Protein AF-A0A9W8G9V3-F1 (afdb_monomer)

Sequence (180 aa):
MSDAYSDRQLVPEPTHSSLVLYTALINSPSTDQKTRLASLAKKASTLDALAKARAFDSLFLHRKQVNKATIQRAKAILEPPLLLSLLLDRATTYCALAAMYRRSGSAASSATTYDRAVWLLESLWHATGADGTEAAKSGTASHQHIANVLRQTLDDWADIEQSLNRHIKAERIRDRISKY

Organism: NCBI:txid417178

Solvent-accessible surface area (backbone atoms only — not comparable to full-atom values): 10092 Å² total; per-residue (Å²): 134,86,80,82,88,66,84,74,71,75,69,73,75,76,50,73,65,58,52,52,52,29,50,53,45,53,70,38,88,85,48,52,72,67,60,25,52,52,28,47,52,50,42,44,54,46,52,63,64,35,64,69,55,44,51,55,49,54,70,60,68,73,62,89,72,84,49,72,68,58,54,50,48,61,54,69,75,44,69,62,69,62,54,51,51,53,52,50,52,42,26,51,46,27,44,54,49,14,55,50,28,42,76,71,71,36,54,69,63,13,50,59,29,30,53,54,19,48,56,48,37,54,48,51,38,61,70,52,69,72,63,98,54,91,60,61,72,67,42,44,57,55,33,52,48,42,34,53,54,39,40,53,49,37,52,59,38,20,55,48,34,42,76,68,72,34,52,75,59,16,51,58,38,52,63,53,46,82,77,97

pLDDT: mean 78.15, std 17.93, range [34.91, 96.5]

Foldseek 3Di:
DDDDPDPPPPPPLDDPVLLVVLVCLLPDPPRDLVSNLVSLVVNLVSLVSHPLLVVLLVLLVPDPDDDPVSLVVNPVVDPPPVSLVSLLVNLVSLQVSLVSCVVVVNLVSSLVSLVVSLSSLVSSLVSLVPDPDDVCPVSVVSNVVSLVSNLVSLQVNLVSCVVVVNNVVSVVSNVVNVVD

Secondary structure (DSSP, 8-state):
-----------PPPPHHHHHHHHHHHH-TTS-HHHHHHHHHHHHHHHHH-HHHHHHHHHHHS-S---HHHHHHHHHSS-HHHHHHHHHHHHHHHHHHHHHHHHTT-HHHHHHHHHHHHHHHHHHHHHHS---SS-TTTHHHHHHHHHHHHHHHHHHHHHHHHHTT-HHHHHHHHHHHTT-

Mean predicted aligned error: 9.63 Å

Structure (mmCIF, N/CA/C/O backbone):
data_AF-A0A9W8G9V3-F1
#
_entry.id   AF-A0A9W8G9V3-F1
#
loop_
_atom_site.group_PDB
_atom_site.id
_atom_site.type_symbol
_atom_site.label_atom_id
_atom_site.label_alt_id
_atom_site.label_comp_id
_atom_site.label_asym_id
_atom_site.label_entity_id
_atom_site.label_seq_id
_atom_site.pdbx_PDB_ins_code
_atom_site.Cartn_x
_atom_site.Cartn_y
_atom_site.Cartn_z
_atom_site.occupanc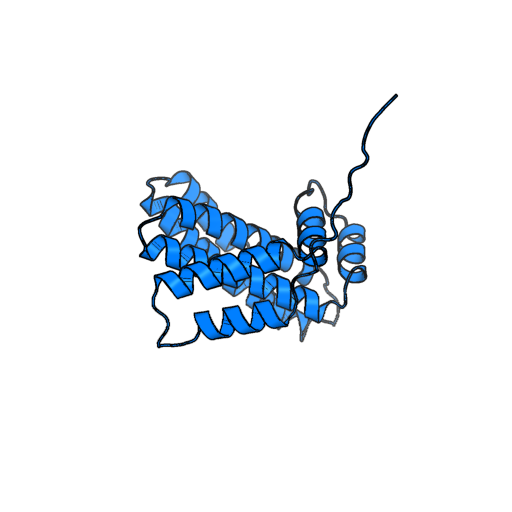y
_atom_site.B_iso_or_equiv
_atom_site.auth_seq_id
_atom_site.auth_comp_id
_atom_site.auth_asym_id
_atom_site.auth_atom_id
_atom_site.pdbx_PDB_model_num
ATOM 1 N N . MET A 1 1 ? 28.945 -36.862 3.652 1.00 39.31 1 MET A N 1
ATOM 2 C CA . MET A 1 1 ? 28.090 -36.034 4.523 1.00 39.31 1 MET A CA 1
ATOM 3 C C . MET A 1 1 ? 27.189 -35.198 3.627 1.00 39.31 1 MET A C 1
ATOM 5 O O . MET A 1 1 ? 27.684 -34.298 2.964 1.00 39.31 1 MET A O 1
ATOM 9 N N . SER A 1 2 ? 25.922 -35.614 3.530 1.00 42.44 2 SER A N 1
ATOM 10 C CA . SER A 1 2 ? 24.698 -34.794 3.429 1.00 42.44 2 SER A CA 1
ATOM 11 C C . SER A 1 2 ? 24.858 -33.337 3.911 1.00 42.44 2 SER A C 1
ATOM 13 O O . SER A 1 2 ? 25.626 -33.112 4.839 1.00 42.44 2 SER A O 1
ATOM 15 N N . ASP A 1 3 ? 24.200 -32.295 3.392 1.00 34.91 3 ASP A N 1
ATOM 16 C CA . ASP A 1 3 ? 22.910 -32.197 2.697 1.00 34.91 3 ASP A CA 1
ATOM 17 C C . ASP A 1 3 ? 22.789 -30.881 1.893 1.00 34.91 3 ASP A C 1
ATOM 19 O O . ASP A 1 3 ? 23.375 -29.857 2.240 1.00 34.91 3 ASP A O 1
ATOM 23 N N . ALA A 1 4 ? 21.946 -30.936 0.858 1.00 37.16 4 ALA A N 1
ATOM 24 C CA . ALA A 1 4 ? 20.963 -29.922 0.466 1.00 37.16 4 ALA A CA 1
ATOM 25 C C . ALA A 1 4 ? 21.378 -28.433 0.428 1.00 37.16 4 ALA A C 1
ATOM 27 O O . ALA A 1 4 ? 21.031 -27.647 1.308 1.00 37.16 4 ALA A O 1
ATOM 28 N N . TYR A 1 5 ? 21.906 -27.986 -0.715 1.00 39.44 5 TYR A N 1
ATOM 29 C CA . TYR A 1 5 ? 21.438 -26.707 -1.262 1.00 39.44 5 TYR A CA 1
ATOM 30 C C . TYR A 1 5 ? 20.235 -27.000 -2.148 1.00 39.44 5 TYR A C 1
ATOM 32 O O . TYR A 1 5 ? 20.348 -27.198 -3.355 1.00 39.44 5 TYR A O 1
ATOM 40 N N . SER A 1 6 ? 19.096 -27.113 -1.466 1.00 38.22 6 SER A N 1
ATOM 41 C CA . SER A 1 6 ? 17.775 -27.314 -2.032 1.00 38.22 6 SER A CA 1
ATOM 42 C C . SER A 1 6 ? 17.554 -26.456 -3.265 1.00 38.22 6 SER A C 1
ATOM 44 O O . SER A 1 6 ? 17.764 -25.239 -3.228 1.00 38.22 6 SER A O 1
ATOM 46 N N . ASP A 1 7 ? 17.044 -27.118 -4.301 1.00 36.34 7 ASP A N 1
ATOM 47 C CA . ASP A 1 7 ? 16.016 -26.622 -5.206 1.00 36.34 7 ASP A CA 1
ATOM 48 C C . ASP A 1 7 ? 15.306 -25.390 -4.633 1.00 36.34 7 ASP A C 1
ATOM 50 O O . ASP A 1 7 ? 14.277 -25.470 -3.956 1.00 36.34 7 ASP A O 1
ATOM 54 N N . ARG A 1 8 ? 15.825 -24.203 -4.950 1.00 40.44 8 ARG A N 1
ATOM 55 C CA . ARG A 1 8 ? 14.946 -23.056 -5.099 1.00 40.44 8 ARG A CA 1
ATOM 56 C C . ARG A 1 8 ? 14.183 -23.355 -6.369 1.00 40.44 8 ARG A C 1
ATOM 58 O O . ARG A 1 8 ? 14.624 -22.972 -7.450 1.00 40.44 8 ARG A O 1
ATOM 65 N N . GLN A 1 9 ? 13.068 -24.071 -6.217 1.00 36.03 9 GLN A N 1
ATOM 66 C CA . GLN A 1 9 ? 11.987 -24.034 -7.184 1.00 36.03 9 GLN A CA 1
ATOM 67 C C . GLN A 1 9 ? 11.871 -22.574 -7.613 1.00 36.03 9 GLN A C 1
ATOM 69 O O . GLN A 1 9 ? 11.558 -21.700 -6.798 1.00 36.03 9 GLN A O 1
ATOM 74 N N . LEU A 1 10 ? 12.251 -22.307 -8.863 1.00 40.91 10 LEU A N 1
ATOM 75 C CA . LEU A 1 10 ? 11.935 -21.075 -9.555 1.00 40.91 10 LEU A CA 1
ATOM 76 C C . LEU A 1 10 ? 10.417 -20.999 -9.497 1.00 40.91 10 LEU A C 1
ATOM 78 O O . LEU A 1 10 ? 9.731 -21.609 -10.312 1.00 40.91 10 LEU A O 1
ATOM 82 N N . VAL A 1 11 ? 9.895 -20.335 -8.464 1.00 43.03 11 VAL A N 1
ATOM 83 C CA . VAL A 1 11 ? 8.496 -19.936 -8.422 1.00 43.03 11 VAL A CA 1
ATOM 84 C C . VAL A 1 11 ? 8.301 -19.221 -9.751 1.00 43.03 11 VAL A C 1
ATOM 86 O O . VAL A 1 11 ? 9.024 -18.245 -9.983 1.00 43.03 11 VAL A O 1
ATOM 89 N N . PRO A 1 12 ? 7.456 -19.748 -10.658 1.00 49.62 12 PRO A N 1
ATOM 90 C CA . PRO A 1 12 ? 7.310 -19.168 -11.979 1.00 49.62 12 PRO A CA 1
ATOM 91 C C . PRO A 1 12 ? 7.030 -17.688 -11.780 1.00 49.62 12 PRO A C 1
ATOM 93 O O . PRO A 1 12 ? 6.151 -17.339 -10.982 1.00 49.62 12 PRO A O 1
ATOM 96 N N . GLU A 1 13 ? 7.845 -16.832 -12.413 1.00 53.50 13 GLU A N 1
ATOM 97 C CA . GLU A 1 13 ? 7.662 -15.394 -12.268 1.00 53.50 13 GLU A CA 1
ATOM 98 C C . GLU A 1 13 ? 6.196 -15.102 -12.578 1.00 53.50 13 GLU A C 1
ATOM 100 O O . GLU A 1 13 ? 5.664 -15.579 -13.590 1.00 53.50 13 GLU A O 1
ATOM 105 N N . PRO A 1 14 ? 5.500 -14.408 -11.671 1.00 56.62 14 PRO A N 1
ATOM 106 C CA . PRO A 1 14 ? 4.094 -14.177 -11.864 1.00 56.62 14 PRO A CA 1
ATOM 107 C C . PRO A 1 14 ? 3.887 -13.442 -13.182 1.00 56.62 14 PRO A C 1
ATOM 109 O O . PRO A 1 14 ? 4.478 -12.395 -13.441 1.00 56.62 14 PRO A O 1
ATOM 112 N N . THR A 1 15 ? 3.052 -14.024 -14.032 1.00 64.50 15 THR A N 1
ATOM 113 C CA . THR A 1 15 ? 2.848 -13.500 -15.374 1.00 64.50 15 THR A CA 1
ATOM 114 C C . THR A 1 15 ? 2.069 -12.189 -15.322 1.00 64.50 15 THR A C 1
ATOM 116 O O . THR A 1 15 ? 1.199 -11.983 -14.468 1.00 64.50 15 THR A O 1
ATOM 119 N N . HIS A 1 16 ? 2.336 -11.318 -16.295 1.00 65.56 16 HIS A N 1
ATOM 120 C CA . HIS A 1 16 ? 1.534 -10.123 -16.564 1.00 65.56 16 HIS A CA 1
ATOM 121 C C . HIS A 1 16 ? 0.023 -10.447 -16.604 1.00 65.56 16 HIS A C 1
ATOM 123 O O . HIS A 1 16 ? -0.799 -9.672 -16.118 1.00 65.56 16 HIS A O 1
ATOM 129 N N . SER A 1 17 ? -0.345 -11.644 -17.076 1.00 73.00 17 SER A N 1
ATOM 130 C CA . SER A 1 17 ? -1.721 -12.149 -17.130 1.00 73.00 17 SER A CA 1
ATOM 131 C C . SER A 1 17 ? -2.414 -12.213 -15.763 1.00 73.00 17 SER A C 1
ATOM 133 O O . SER A 1 17 ? -3.572 -11.815 -15.650 1.00 73.00 17 SER A O 1
ATOM 135 N N . SER A 1 18 ? -1.722 -12.643 -14.703 1.00 80.12 18 SER A N 1
ATOM 136 C CA . SER A 1 18 ? -2.297 -12.691 -13.350 1.00 80.12 18 SER A CA 1
ATOM 137 C C . SER A 1 18 ? -2.606 -11.290 -12.815 1.00 80.12 18 SER A C 1
ATOM 139 O O . SER A 1 18 ? -3.668 -11.062 -12.237 1.00 80.12 18 SER A O 1
ATOM 141 N N . LEU A 1 19 ? -1.710 -10.324 -13.048 1.00 82.62 19 LEU A N 1
ATOM 142 C CA . LEU A 1 19 ? -1.910 -8.929 -12.640 1.00 82.62 19 LEU A CA 1
ATOM 143 C C . LEU A 1 19 ? -3.095 -8.283 -13.370 1.00 82.62 19 LEU A C 1
ATOM 145 O O . LEU A 1 19 ? -3.871 -7.552 -12.746 1.00 82.62 19 LEU A O 1
ATOM 149 N N . VAL A 1 20 ? -3.262 -8.580 -14.662 1.00 86.00 20 VAL A N 1
ATOM 150 C CA . VAL A 1 20 ? -4.401 -8.114 -15.467 1.00 86.00 20 VAL A CA 1
ATOM 151 C C . VAL A 1 20 ? -5.716 -8.680 -14.925 1.00 86.00 20 VAL A C 1
ATOM 153 O O . VAL A 1 20 ? -6.650 -7.915 -14.688 1.00 86.00 20 VAL A O 1
ATOM 156 N N . LEU A 1 21 ? -5.776 -9.986 -14.646 1.00 89.00 21 LEU A N 1
ATOM 157 C CA . LEU A 1 21 ? -6.980 -10.636 -14.112 1.00 89.00 21 LEU A CA 1
ATOM 158 C C . LEU A 1 21 ? -7.389 -10.071 -12.749 1.00 89.00 21 LEU A C 1
ATOM 160 O O . LEU A 1 21 ? -8.551 -9.709 -12.558 1.00 89.00 21 LEU A O 1
ATOM 164 N N . TYR A 1 22 ? -6.447 -9.928 -11.811 1.00 90.81 22 TYR A N 1
ATOM 165 C CA . TYR A 1 22 ? -6.760 -9.323 -10.514 1.00 90.81 22 TYR A CA 1
ATOM 166 C C . TYR A 1 22 ? -7.240 -7.880 -10.667 1.00 90.81 22 TYR A C 1
ATOM 168 O O . TYR A 1 22 ? -8.185 -7.482 -9.993 1.00 90.81 22 TYR A O 1
ATOM 176 N N . THR A 1 23 ? -6.644 -7.107 -11.579 1.00 89.38 23 THR A N 1
ATOM 177 C CA . THR A 1 23 ? -7.064 -5.723 -11.848 1.00 89.38 23 THR A CA 1
ATOM 178 C C . THR A 1 23 ? -8.496 -5.662 -12.382 1.00 89.38 23 THR A C 1
ATOM 180 O O . THR A 1 23 ? -9.283 -4.841 -11.912 1.00 89.38 23 THR A O 1
ATOM 183 N N . ALA A 1 24 ? -8.869 -6.565 -13.292 1.00 91.81 24 ALA A N 1
ATOM 184 C CA . ALA A 1 24 ? -10.237 -6.662 -13.796 1.00 91.81 24 ALA A CA 1
ATOM 185 C C . ALA A 1 24 ? -11.240 -6.984 -12.675 1.00 91.81 24 ALA A C 1
ATOM 187 O O . ALA A 1 24 ? -12.271 -6.324 -12.556 1.00 91.81 24 ALA A O 1
ATOM 188 N N . LEU A 1 25 ? -10.913 -7.944 -11.804 1.00 91.44 25 LEU A N 1
ATOM 189 C CA . LEU A 1 25 ? -11.768 -8.309 -10.671 1.00 91.44 25 LEU A CA 1
ATOM 190 C C . LEU A 1 25 ? -11.918 -7.169 -9.653 1.00 91.44 25 LEU A C 1
ATOM 192 O O . LEU A 1 25 ? -13.015 -6.966 -9.138 1.00 91.44 25 LEU A O 1
ATOM 196 N N . ILE A 1 26 ? -10.848 -6.413 -9.382 1.00 91.69 26 ILE A N 1
ATOM 197 C CA . ILE A 1 26 ? -10.863 -5.263 -8.461 1.00 91.69 26 ILE A CA 1
ATOM 198 C C . ILE A 1 26 ? -11.770 -4.142 -8.984 1.00 91.69 26 ILE A C 1
ATOM 200 O O . ILE A 1 26 ? -12.548 -3.583 -8.211 1.00 91.69 26 ILE A O 1
ATOM 204 N N . ASN A 1 27 ? -11.676 -3.831 -10.279 1.00 91.38 27 ASN A N 1
ATOM 205 C CA . ASN A 1 27 ? -12.377 -2.700 -10.892 1.00 91.38 27 ASN A CA 1
ATOM 206 C C . ASN A 1 27 ? -13.810 -3.028 -11.330 1.00 91.38 27 ASN A C 1
ATOM 208 O O . ASN A 1 27 ? -14.580 -2.118 -11.632 1.00 91.38 27 ASN A O 1
ATOM 212 N N . SER A 1 28 ? -14.182 -4.308 -11.375 1.00 92.81 28 SER A N 1
ATOM 213 C CA . SER A 1 28 ? -15.527 -4.704 -11.774 1.00 92.81 28 SER A CA 1
ATOM 214 C C . SER A 1 28 ? -16.573 -4.292 -10.719 1.00 92.81 28 SER A C 1
ATOM 216 O O . SER A 1 28 ? -16.430 -4.624 -9.533 1.00 92.81 28 SER A O 1
ATOM 218 N N . PRO A 1 29 ? -17.661 -3.607 -11.125 1.00 88.44 29 PRO A N 1
ATOM 219 C CA . PRO A 1 29 ? -18.729 -3.199 -10.216 1.00 88.44 29 PRO A CA 1
ATOM 220 C C . PRO A 1 29 ? -19.554 -4.387 -9.702 1.00 88.44 29 PRO A C 1
ATOM 222 O O . PRO A 1 29 ? -20.163 -4.278 -8.640 1.00 88.44 29 PRO A O 1
ATOM 225 N N . SER A 1 30 ? -19.550 -5.521 -10.415 1.00 91.75 30 SER A N 1
ATOM 226 C CA . SER A 1 30 ? -20.262 -6.744 -10.021 1.00 91.75 30 SER A CA 1
ATOM 227 C C . SER A 1 30 ? -19.503 -7.599 -9.004 1.00 91.75 30 SER A C 1
ATOM 229 O O . SER A 1 30 ? -20.078 -8.526 -8.437 1.00 91.75 30 SER A O 1
ATOM 231 N N . THR A 1 31 ? -18.226 -7.301 -8.748 1.00 92.69 31 THR A N 1
ATOM 232 C CA . THR A 1 31 ? -17.424 -8.046 -7.776 1.00 92.69 31 THR A CA 1
ATOM 233 C C . THR A 1 31 ? -17.772 -7.611 -6.355 1.00 92.69 31 THR A C 1
ATOM 235 O O . THR A 1 31 ? -17.670 -6.431 -6.002 1.00 92.69 31 THR A O 1
ATOM 238 N N . ASP A 1 32 ? -18.123 -8.571 -5.501 1.00 93.25 32 ASP A N 1
ATOM 239 C CA . ASP A 1 32 ? -18.379 -8.312 -4.088 1.00 93.25 32 ASP A CA 1
ATOM 240 C C . ASP A 1 32 ? -17.107 -7.852 -3.344 1.00 93.25 32 ASP A C 1
ATOM 242 O O . ASP A 1 32 ? -15.966 -8.054 -3.775 1.00 93.25 32 ASP A O 1
ATOM 246 N N . GLN A 1 33 ? -17.286 -7.214 -2.185 1.00 88.94 33 GLN A N 1
ATOM 247 C CA . GLN A 1 33 ? -16.174 -6.645 -1.421 1.00 88.94 33 GLN A CA 1
ATOM 248 C C . GLN A 1 33 ? -15.131 -7.688 -0.989 1.00 88.94 33 GLN A C 1
ATOM 250 O O . GLN A 1 33 ? -13.939 -7.371 -0.984 1.00 88.94 33 GLN A O 1
ATOM 255 N N . LYS A 1 34 ? -15.547 -8.911 -0.640 1.00 90.75 34 LYS A N 1
ATOM 256 C CA . LYS A 1 34 ? -14.639 -9.972 -0.187 1.00 90.75 34 LYS A CA 1
ATOM 257 C C . LYS A 1 34 ? -13.773 -10.450 -1.347 1.00 90.75 34 LYS A C 1
ATOM 259 O O . LYS A 1 34 ? -12.558 -10.566 -1.185 1.00 90.75 34 LYS A O 1
ATOM 264 N N . THR A 1 35 ? -14.364 -10.648 -2.522 1.00 93.06 35 THR A N 1
ATOM 265 C CA . THR A 1 35 ? -13.628 -11.034 -3.733 1.00 93.06 35 THR A CA 1
ATOM 266 C C . THR A 1 35 ? -12.687 -9.926 -4.206 1.00 93.06 35 THR A C 1
ATOM 268 O O . THR A 1 35 ? -11.543 -10.214 -4.573 1.00 93.06 35 THR A O 1
ATOM 271 N N . ARG A 1 36 ? -13.093 -8.649 -4.110 1.00 91.56 36 ARG A N 1
ATOM 272 C CA . ARG A 1 36 ? -12.190 -7.511 -4.366 1.00 91.56 36 ARG A CA 1
ATOM 273 C C . ARG A 1 36 ? -11.003 -7.506 -3.409 1.00 91.56 36 ARG A C 1
ATOM 275 O O . ARG A 1 36 ? -9.872 -7.407 -3.872 1.00 91.56 36 ARG A O 1
ATOM 282 N N . LEU A 1 37 ? -11.239 -7.682 -2.106 1.00 89.38 37 LEU A N 1
ATOM 283 C CA . LEU A 1 37 ? -10.181 -7.727 -1.090 1.00 89.38 37 LEU A CA 1
ATOM 284 C C . LEU A 1 37 ? -9.207 -8.890 -1.333 1.00 89.38 37 LEU A C 1
ATOM 286 O O . LEU A 1 37 ? -7.993 -8.696 -1.286 1.00 89.38 37 LEU A O 1
ATOM 290 N N . ALA A 1 38 ? -9.726 -10.081 -1.644 1.00 90.69 38 ALA A N 1
ATOM 291 C CA . ALA A 1 38 ? -8.911 -11.250 -1.963 1.00 90.69 38 ALA A CA 1
ATOM 292 C C . ALA A 1 38 ? -8.055 -11.026 -3.222 1.00 90.69 38 ALA A C 1
ATOM 294 O O . ALA A 1 38 ? -6.862 -11.331 -3.220 1.00 90.69 38 ALA A O 1
ATOM 295 N N . SER A 1 39 ? -8.638 -10.436 -4.270 1.00 91.88 39 SER A N 1
ATOM 296 C CA . SER A 1 39 ? -7.933 -10.107 -5.518 1.00 91.88 39 SER A CA 1
ATOM 297 C C . SER A 1 39 ? -6.843 -9.055 -5.296 1.00 91.88 39 SER A C 1
ATOM 299 O O . SER A 1 39 ? -5.734 -9.198 -5.807 1.00 91.88 39 SER A O 1
ATOM 301 N N . LEU A 1 40 ? -7.115 -8.040 -4.469 1.00 91.19 40 LEU A N 1
ATOM 302 C CA . LEU A 1 40 ? -6.142 -7.020 -4.065 1.00 91.19 40 LEU A CA 1
ATOM 303 C C . LEU A 1 40 ? -4.972 -7.624 -3.284 1.00 91.19 40 LEU A C 1
ATOM 305 O O . LEU A 1 40 ? -3.816 -7.364 -3.611 1.00 91.19 40 LEU A O 1
ATOM 309 N N . ALA A 1 41 ? -5.254 -8.487 -2.306 1.00 89.31 41 ALA A N 1
ATOM 310 C CA . ALA A 1 41 ? -4.224 -9.185 -1.542 1.00 89.31 41 ALA A CA 1
ATOM 311 C C . ALA A 1 41 ? -3.359 -10.091 -2.437 1.00 89.31 41 ALA A C 1
ATOM 313 O O . ALA A 1 41 ? -2.137 -10.134 -2.284 1.00 89.31 41 ALA A O 1
ATOM 314 N N . LYS A 1 42 ? -3.964 -10.777 -3.417 1.00 91.06 42 LYS A N 1
ATOM 315 C CA . LYS A 1 42 ? -3.227 -11.583 -4.400 1.00 91.06 42 LYS A CA 1
ATOM 316 C C . LYS A 1 42 ? -2.385 -10.732 -5.346 1.00 91.06 42 LYS A C 1
ATOM 318 O O . LYS A 1 42 ? -1.240 -11.103 -5.604 1.00 91.06 42 LYS A O 1
ATOM 323 N N . LYS A 1 43 ? -2.890 -9.584 -5.809 1.00 91.06 43 LYS A N 1
ATOM 324 C CA . LYS A 1 43 ? -2.111 -8.619 -6.602 1.00 91.06 43 LYS A CA 1
ATOM 325 C C . LYS A 1 43 ? -0.912 -8.095 -5.806 1.00 91.06 43 LYS A C 1
ATOM 327 O O . LYS A 1 43 ? 0.203 -8.143 -6.312 1.00 91.06 43 LYS A O 1
ATOM 332 N N . ALA A 1 44 ? -1.111 -7.700 -4.548 1.00 89.25 44 ALA A N 1
ATOM 333 C CA . ALA A 1 44 ? -0.028 -7.277 -3.658 1.00 89.25 44 ALA A CA 1
ATOM 334 C C . ALA A 1 44 ? 1.025 -8.381 -3.484 1.00 89.25 44 ALA A C 1
ATOM 336 O O . ALA A 1 44 ? 2.198 -8.157 -3.750 1.00 89.25 44 ALA A O 1
ATOM 337 N N . SER A 1 45 ? 0.602 -9.607 -3.158 1.00 88.69 45 SER A N 1
ATOM 338 C CA . SER A 1 45 ? 1.510 -10.755 -3.028 1.00 88.69 45 SER A CA 1
ATOM 339 C C . SER A 1 45 ? 2.259 -11.073 -4.324 1.00 88.69 45 SER A C 1
ATOM 341 O O . SER A 1 45 ? 3.386 -11.558 -4.280 1.00 88.69 45 SER A O 1
ATOM 343 N N . THR A 1 46 ? 1.633 -10.827 -5.473 1.00 88.62 46 THR A N 1
ATOM 344 C CA . THR A 1 46 ? 2.249 -11.013 -6.786 1.00 88.62 46 THR A CA 1
ATOM 345 C C . THR A 1 46 ? 3.368 -9.997 -7.012 1.00 88.62 46 THR A C 1
ATOM 347 O O . THR A 1 46 ? 4.470 -10.361 -7.418 1.00 88.62 46 THR A O 1
ATOM 350 N N . LEU A 1 47 ? 3.105 -8.730 -6.690 1.00 85.50 47 LEU A N 1
ATOM 351 C CA . LEU A 1 47 ? 4.099 -7.660 -6.752 1.00 85.50 47 LEU A CA 1
ATOM 352 C C . LEU A 1 47 ? 5.221 -7.870 -5.717 1.00 85.50 47 LEU A C 1
ATOM 354 O O . LEU A 1 47 ? 6.376 -7.576 -6.012 1.00 85.50 47 LEU A O 1
ATOM 358 N N . ASP A 1 48 ? 4.913 -8.459 -4.558 1.00 85.00 48 ASP A N 1
ATOM 359 C CA . ASP A 1 48 ? 5.897 -8.854 -3.538 1.00 85.00 48 ASP A CA 1
ATOM 360 C C . ASP A 1 48 ? 6.800 -9.992 -4.006 1.00 85.00 48 ASP A C 1
ATOM 362 O O . ASP A 1 48 ? 7.967 -10.052 -3.631 1.00 85.00 48 ASP A O 1
ATOM 366 N N . ALA A 1 49 ? 6.290 -10.907 -4.827 1.00 84.50 49 ALA A N 1
ATOM 367 C CA . ALA A 1 49 ? 7.084 -12.006 -5.361 1.00 84.50 49 ALA A CA 1
ATOM 368 C C . ALA A 1 49 ? 8.055 -11.550 -6.464 1.00 84.50 49 ALA A C 1
ATOM 370 O O . ALA A 1 49 ? 9.081 -12.204 -6.670 1.00 84.50 49 ALA A O 1
ATOM 371 N N . LEU A 1 50 ? 7.790 -10.418 -7.126 1.00 81.88 50 LEU A N 1
ATOM 372 C CA . LEU A 1 50 ? 8.612 -9.911 -8.224 1.00 81.88 50 LEU A CA 1
ATOM 373 C C . LEU A 1 50 ? 10.044 -9.619 -7.746 1.00 81.88 50 LEU A C 1
ATOM 375 O O . LEU A 1 50 ? 10.278 -8.737 -6.914 1.00 81.88 50 LEU A O 1
ATOM 379 N N . ALA A 1 51 ? 11.025 -10.356 -8.277 1.00 81.06 51 ALA A N 1
ATOM 380 C CA . ALA A 1 51 ? 12.410 -10.297 -7.806 1.00 81.06 51 ALA A CA 1
ATOM 381 C C . ALA A 1 51 ? 13.016 -8.893 -7.951 1.00 81.06 51 ALA A C 1
ATOM 383 O O . ALA A 1 51 ? 13.726 -8.424 -7.064 1.00 81.06 51 ALA A O 1
ATOM 384 N N . LYS A 1 52 ? 12.674 -8.195 -9.040 1.00 77.38 52 LYS A N 1
ATOM 385 C CA . LYS A 1 52 ? 13.155 -6.839 -9.330 1.00 77.38 52 LYS A CA 1
ATOM 386 C C . LYS A 1 52 ? 12.637 -5.802 -8.332 1.00 77.38 52 LYS A C 1
ATOM 388 O O . LYS A 1 52 ? 13.408 -4.965 -7.871 1.00 77.38 52 LYS A O 1
ATOM 393 N N . ALA A 1 53 ? 11.359 -5.895 -7.958 1.00 76.94 53 ALA A N 1
ATOM 394 C CA . ALA A 1 53 ? 10.774 -5.022 -6.947 1.00 76.94 53 ALA A CA 1
ATOM 395 C C . ALA A 1 53 ? 11.403 -5.275 -5.569 1.00 76.94 53 ALA A C 1
ATOM 397 O O . ALA A 1 53 ? 11.855 -4.341 -4.918 1.00 76.94 53 ALA A O 1
ATOM 398 N N . ARG A 1 54 ? 11.547 -6.545 -5.170 1.00 78.69 54 ARG A N 1
ATOM 399 C CA . ARG A 1 54 ? 12.221 -6.908 -3.912 1.00 78.69 54 ARG A CA 1
ATOM 400 C C . ARG A 1 54 ? 13.678 -6.461 -3.855 1.00 78.69 54 ARG A C 1
ATOM 402 O O . ARG A 1 54 ? 14.132 -6.012 -2.809 1.00 78.69 54 ARG A O 1
ATOM 409 N N . ALA A 1 55 ? 14.415 -6.587 -4.956 1.00 77.25 55 ALA A N 1
ATOM 410 C CA . ALA A 1 55 ? 15.801 -6.138 -5.018 1.00 77.25 55 ALA A CA 1
ATOM 411 C C . ALA A 1 55 ? 15.901 -4.621 -4.809 1.00 77.25 55 ALA A C 1
ATOM 413 O O . ALA A 1 55 ? 16.759 -4.168 -4.052 1.00 77.25 55 ALA A O 1
ATOM 414 N N . PHE A 1 56 ? 14.995 -3.847 -5.418 1.00 75.06 56 PHE A N 1
ATOM 415 C CA . PHE A 1 56 ? 14.886 -2.415 -5.153 1.00 75.06 56 PHE A CA 1
ATOM 416 C C . PHE A 1 56 ? 14.592 -2.154 -3.672 1.00 75.06 56 PHE A C 1
ATOM 418 O O . PHE A 1 56 ? 15.300 -1.373 -3.041 1.00 75.06 56 PHE A O 1
ATOM 425 N N . ASP A 1 57 ? 13.636 -2.873 -3.085 1.00 72.38 57 ASP A N 1
ATOM 426 C CA . ASP A 1 57 ? 13.295 -2.715 -1.676 1.00 72.38 57 ASP A CA 1
ATOM 427 C C . ASP A 1 57 ? 14.491 -2.949 -0.748 1.00 72.38 57 ASP A C 1
ATOM 429 O O . ASP A 1 57 ? 14.802 -2.125 0.114 1.00 72.38 57 ASP A O 1
ATOM 433 N N . SER A 1 58 ? 15.219 -4.049 -0.953 1.00 72.19 58 SER A N 1
ATOM 434 C CA . SER A 1 58 ? 16.400 -4.393 -0.156 1.00 72.19 58 SER A CA 1
ATOM 435 C C . SER A 1 58 ? 17.505 -3.335 -0.253 1.00 72.19 58 SER A C 1
ATOM 437 O O . SER A 1 58 ? 18.158 -3.040 0.748 1.00 72.19 58 SER A O 1
ATOM 439 N N . LEU A 1 59 ? 17.688 -2.700 -1.417 1.00 70.94 59 LEU A N 1
ATOM 440 C CA . LEU A 1 59 ? 18.669 -1.620 -1.594 1.00 70.94 59 LEU A CA 1
ATOM 441 C C . LEU A 1 59 ? 18.342 -0.373 -0.754 1.00 70.94 59 LEU A C 1
ATOM 443 O O . LEU A 1 59 ? 19.253 0.364 -0.370 1.00 70.94 59 LEU A O 1
ATOM 447 N N . PHE A 1 60 ? 17.063 -0.140 -0.450 1.00 68.00 60 PHE A N 1
ATOM 448 C CA . PHE A 1 60 ? 16.589 1.005 0.332 1.00 68.00 60 PHE A CA 1
ATOM 449 C C . PHE A 1 60 ? 16.236 0.653 1.792 1.00 68.00 60 PHE A C 1
ATOM 451 O O . PHE A 1 60 ? 16.145 1.556 2.620 1.00 68.00 60 PHE A O 1
ATOM 458 N N . LEU A 1 61 ? 16.119 -0.631 2.150 1.00 61.62 61 LEU A N 1
ATOM 459 C CA . LEU A 1 61 ? 15.963 -1.106 3.536 1.00 61.62 61 LEU A CA 1
ATOM 460 C C . LEU A 1 61 ? 17.272 -1.071 4.336 1.00 61.62 61 LEU A C 1
ATOM 462 O O . LEU A 1 61 ? 17.259 -0.771 5.527 1.00 61.62 61 LEU A O 1
ATOM 466 N N . HIS A 1 62 ? 18.422 -1.321 3.707 1.00 59.94 62 HIS A N 1
ATOM 467 C CA . HIS A 1 62 ? 19.718 -1.393 4.402 1.00 59.94 62 HIS A CA 1
ATOM 468 C C . HIS A 1 62 ? 20.391 -0.021 4.650 1.00 59.94 62 HIS A C 1
ATOM 470 O O . HIS A 1 62 ? 21.615 0.090 4.741 1.00 59.94 62 HIS A O 1
ATOM 476 N N . ARG A 1 63 ? 19.610 1.059 4.778 1.00 54.31 63 ARG A N 1
ATOM 477 C CA . ARG A 1 63 ? 20.126 2.434 4.870 1.00 54.31 63 ARG A CA 1
ATOM 478 C C . ARG A 1 63 ? 20.631 2.807 6.266 1.00 54.31 63 ARG A C 1
ATOM 480 O O . ARG A 1 63 ? 19.861 3.258 7.107 1.00 54.31 63 ARG A O 1
ATOM 487 N N . LYS A 1 64 ? 21.957 2.803 6.445 1.00 47.88 64 LYS A N 1
ATOM 488 C CA . LYS A 1 64 ? 22.622 3.852 7.247 1.00 47.88 64 LYS A CA 1
ATOM 489 C C . LYS A 1 64 ? 23.267 4.952 6.401 1.00 47.88 64 LYS A C 1
ATOM 491 O O . LYS A 1 64 ? 23.375 6.065 6.890 1.00 47.88 64 LYS A O 1
ATOM 496 N N . GLN A 1 65 ? 23.592 4.711 5.129 1.00 50.22 65 GLN A N 1
ATOM 497 C CA . GLN A 1 65 ? 24.003 5.750 4.177 1.00 50.22 65 GLN A CA 1
ATOM 498 C C . GLN A 1 65 ? 23.724 5.267 2.753 1.00 50.22 65 GLN A C 1
ATOM 500 O O . GLN A 1 65 ? 24.341 4.307 2.297 1.00 50.22 65 GLN A O 1
ATOM 505 N N . VAL A 1 66 ? 22.819 5.921 2.023 1.00 55.62 66 VAL A N 1
ATOM 506 C CA . VAL A 1 66 ? 22.761 5.705 0.570 1.00 55.62 66 VAL A CA 1
ATOM 507 C C . VAL A 1 66 ? 23.690 6.673 -0.091 1.00 55.62 66 VAL A C 1
ATOM 509 O O . VAL A 1 66 ? 23.394 7.854 -0.227 1.00 55.62 66 VAL A O 1
ATOM 512 N N . ASN A 1 67 ? 24.825 6.137 -0.509 1.00 59.69 67 ASN A N 1
ATOM 513 C CA . ASN A 1 67 ? 25.718 6.838 -1.398 1.00 59.69 67 ASN A CA 1
ATOM 514 C C . ASN A 1 67 ? 25.105 6.879 -2.813 1.00 59.69 67 ASN A C 1
ATOM 516 O O . ASN A 1 67 ? 24.411 5.953 -3.244 1.00 59.69 67 ASN A O 1
ATOM 520 N N . LYS A 1 68 ? 25.421 7.938 -3.559 1.00 57.69 68 LYS A N 1
ATOM 521 C CA . LYS A 1 68 ? 25.098 8.165 -4.973 1.00 57.69 68 LYS A CA 1
ATOM 522 C C . LYS A 1 68 ? 25.374 6.935 -5.851 1.00 57.69 68 LYS A C 1
ATOM 524 O O . LYS A 1 68 ? 24.605 6.653 -6.764 1.00 57.69 68 LYS A O 1
ATOM 529 N N . ALA A 1 69 ? 26.406 6.151 -5.530 1.00 62.38 69 ALA A N 1
ATOM 530 C CA . ALA A 1 69 ? 26.734 4.900 -6.219 1.00 62.38 69 ALA A CA 1
ATOM 531 C C . ALA A 1 69 ? 25.646 3.811 -6.094 1.00 62.38 69 ALA A C 1
ATOM 533 O O . ALA A 1 69 ? 25.378 3.096 -7.056 1.00 62.38 69 ALA A O 1
ATOM 534 N N . THR A 1 70 ? 24.982 3.695 -4.942 1.00 63.66 70 THR A N 1
ATOM 535 C CA . THR A 1 70 ? 23.886 2.732 -4.729 1.00 63.66 70 THR A CA 1
ATOM 536 C C . THR A 1 70 ? 22.630 3.152 -5.494 1.00 63.66 70 THR A C 1
ATOM 538 O O . THR A 1 70 ? 21.938 2.301 -6.045 1.00 63.66 70 THR A O 1
ATOM 541 N N . ILE A 1 71 ? 22.379 4.462 -5.608 1.00 58.09 71 ILE A N 1
ATOM 542 C CA . ILE A 1 71 ? 21.292 5.022 -6.433 1.00 58.09 71 ILE A CA 1
ATOM 543 C C . ILE A 1 71 ? 21.570 4.777 -7.918 1.00 58.09 71 ILE A C 1
ATOM 545 O O . ILE A 1 71 ? 20.683 4.347 -8.646 1.00 58.09 71 ILE A O 1
ATOM 549 N N . GLN A 1 72 ? 22.810 4.993 -8.362 1.00 62.03 72 GLN A N 1
ATOM 550 C CA . GLN A 1 72 ? 23.240 4.709 -9.734 1.00 62.03 72 GLN A CA 1
ATOM 551 C C . GLN A 1 72 ? 23.117 3.215 -10.070 1.00 62.03 72 GLN A C 1
ATOM 553 O O . GLN A 1 72 ? 22.607 2.869 -11.130 1.00 62.03 72 GLN A O 1
ATOM 558 N N . ARG A 1 73 ? 23.473 2.316 -9.141 1.00 62.19 73 ARG A N 1
ATOM 559 C CA . ARG A 1 73 ? 23.225 0.873 -9.297 1.00 62.19 73 ARG A CA 1
ATOM 560 C C . ARG A 1 73 ? 21.733 0.550 -9.365 1.00 62.19 73 ARG A C 1
ATOM 562 O O . ARG A 1 73 ? 21.340 -0.206 -10.239 1.00 62.19 73 ARG A O 1
ATOM 569 N N . ALA A 1 74 ? 20.895 1.153 -8.519 1.00 58.75 74 ALA A N 1
ATOM 570 C CA . ALA A 1 74 ? 19.442 0.971 -8.587 1.00 58.75 74 ALA A CA 1
ATOM 571 C C . ALA A 1 74 ? 18.853 1.436 -9.934 1.00 58.75 74 ALA A C 1
ATOM 573 O O . ALA A 1 74 ? 17.990 0.755 -10.482 1.00 58.75 74 ALA A O 1
ATOM 574 N N . LYS A 1 75 ? 19.363 2.543 -10.498 1.00 57.94 75 LYS A N 1
ATOM 575 C CA . LYS A 1 75 ? 19.009 3.039 -11.842 1.00 57.94 75 LYS A CA 1
ATOM 576 C C . LYS A 1 75 ? 19.505 2.123 -12.967 1.00 57.94 75 LYS A C 1
ATOM 578 O O . LYS A 1 75 ? 18.830 2.005 -13.977 1.00 57.94 75 LYS A O 1
ATOM 583 N N . ALA A 1 76 ? 20.655 1.472 -12.790 1.00 60.88 76 ALA A N 1
ATOM 584 C CA . ALA A 1 76 ? 21.249 0.578 -13.785 1.00 60.88 76 ALA A CA 1
ATOM 585 C C . ALA A 1 76 ? 20.645 -0.842 -13.797 1.00 60.88 76 ALA A C 1
ATOM 587 O O . ALA A 1 76 ? 20.779 -1.548 -14.790 1.00 60.88 76 ALA A O 1
ATOM 588 N N . ILE A 1 77 ? 19.995 -1.280 -12.711 1.00 59.53 77 ILE A N 1
ATOM 589 C CA . ILE A 1 77 ? 19.437 -2.641 -12.588 1.00 59.53 77 ILE A CA 1
ATOM 590 C C . ILE A 1 77 ? 18.161 -2.841 -13.442 1.00 59.53 77 ILE A C 1
ATOM 592 O O . ILE A 1 77 ? 17.792 -3.986 -13.702 1.00 59.53 77 ILE A O 1
ATOM 596 N N . LEU A 1 78 ? 17.487 -1.783 -13.916 1.00 54.81 78 LEU A N 1
ATOM 597 C CA . LEU A 1 78 ? 16.194 -1.886 -14.614 1.00 54.81 78 LEU A CA 1
ATOM 598 C C . LEU A 1 78 ? 16.000 -0.831 -15.700 1.00 54.81 78 LEU A C 1
ATOM 600 O O . LEU A 1 78 ? 16.516 0.270 -15.567 1.00 54.81 78 LEU A O 1
ATOM 604 N N . GLU A 1 79 ? 15.166 -1.134 -16.706 1.00 64.00 79 GLU A N 1
ATOM 605 C CA . GLU A 1 79 ? 14.538 -0.095 -17.529 1.00 64.00 79 GLU A CA 1
ATOM 606 C C . GLU A 1 79 ? 13.730 0.832 -16.602 1.00 64.00 79 GLU A C 1
ATOM 608 O O . GLU A 1 79 ? 12.686 0.418 -16.077 1.00 64.00 79 GLU A O 1
ATOM 613 N N . PRO A 1 80 ? 14.215 2.059 -16.330 1.00 65.31 80 PRO A N 1
ATOM 614 C CA . PRO A 1 80 ? 13.739 2.860 -15.202 1.00 65.31 80 PRO A CA 1
ATOM 615 C C . PRO A 1 80 ? 12.229 3.165 -15.193 1.00 65.31 80 PRO A C 1
ATOM 617 O O . PRO A 1 80 ? 11.650 3.176 -14.103 1.00 65.31 80 PRO A O 1
ATOM 620 N N . PRO A 1 81 ? 11.555 3.369 -16.346 1.00 70.25 81 PRO A N 1
ATOM 621 C CA . PRO A 1 81 ? 10.128 3.690 -16.363 1.00 70.25 81 PRO A CA 1
ATOM 622 C C . PRO A 1 81 ? 9.232 2.545 -15.876 1.00 70.25 81 PRO A C 1
ATOM 624 O O . PRO A 1 81 ? 8.312 2.781 -1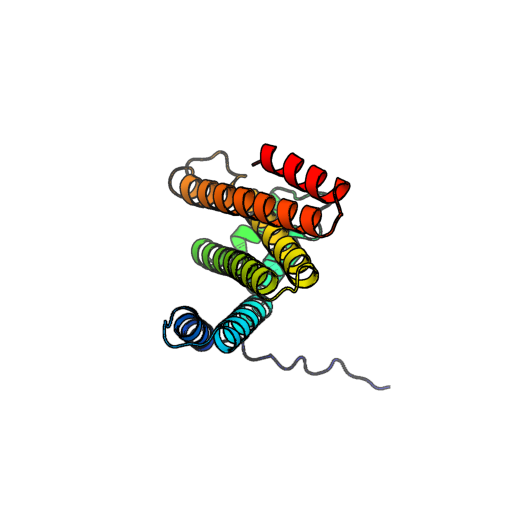5.096 1.00 70.25 81 PRO A O 1
ATOM 627 N N . LEU A 1 82 ? 9.511 1.305 -16.300 1.00 75.00 82 LEU A N 1
ATOM 628 C CA . LEU A 1 82 ? 8.663 0.149 -15.988 1.00 75.00 82 LEU A CA 1
ATOM 629 C C . LEU A 1 82 ? 8.802 -0.287 -14.525 1.00 75.00 82 LEU A C 1
ATOM 631 O O . LEU A 1 82 ? 7.823 -0.680 -13.894 1.00 75.00 82 LEU A O 1
ATOM 635 N N . LEU A 1 83 ? 10.009 -0.212 -13.953 1.00 76.69 83 LEU A N 1
ATOM 636 C CA . LEU A 1 83 ? 10.172 -0.488 -12.525 1.00 76.69 83 LEU A CA 1
ATOM 637 C C . LEU A 1 83 ? 9.410 0.528 -11.682 1.00 76.69 83 LEU A C 1
ATOM 639 O O . LEU A 1 83 ? 8.723 0.152 -10.734 1.00 76.69 83 LEU A O 1
ATOM 643 N N . LEU A 1 84 ? 9.561 1.810 -12.020 1.00 78.88 84 LEU A N 1
ATOM 644 C CA . LEU A 1 84 ? 8.936 2.899 -11.288 1.00 78.88 84 LEU A CA 1
ATOM 645 C C . LEU A 1 84 ? 7.413 2.753 -11.293 1.00 78.88 84 LEU A C 1
ATOM 647 O O . LEU A 1 84 ? 6.798 2.862 -10.234 1.00 78.88 84 LEU A O 1
ATOM 651 N N . SER A 1 85 ? 6.818 2.436 -12.449 1.00 81.88 85 SER A N 1
ATOM 652 C CA . SER A 1 85 ? 5.376 2.203 -12.548 1.00 81.88 85 SER A CA 1
ATOM 653 C C . SER A 1 85 ? 4.931 1.000 -11.715 1.00 81.88 85 SER A C 1
ATOM 655 O O . SER A 1 85 ? 3.967 1.109 -10.968 1.00 81.88 85 SER A O 1
ATOM 657 N N . LEU A 1 86 ? 5.655 -0.125 -11.761 1.00 83.88 86 LEU A N 1
ATOM 658 C CA . LEU A 1 86 ? 5.309 -1.327 -10.988 1.00 83.88 86 LEU A CA 1
ATOM 659 C C . LEU A 1 86 ? 5.417 -1.117 -9.472 1.00 83.88 86 LEU A C 1
ATOM 661 O O . LEU A 1 86 ? 4.592 -1.625 -8.713 1.00 83.88 86 LEU A O 1
ATOM 665 N N . LEU A 1 87 ? 6.431 -0.381 -9.014 1.00 87.06 87 LEU A N 1
ATOM 666 C CA . LEU A 1 87 ? 6.602 -0.068 -7.596 1.00 87.06 87 LEU A CA 1
ATOM 667 C C . LEU A 1 87 ? 5.558 0.942 -7.109 1.00 87.06 87 LEU A C 1
ATOM 669 O O . LEU A 1 87 ? 5.039 0.794 -6.003 1.00 87.06 87 LEU A O 1
ATOM 673 N N . LEU A 1 88 ? 5.202 1.928 -7.933 1.00 88.44 88 LEU A N 1
ATOM 674 C CA . LEU A 1 88 ? 4.112 2.849 -7.624 1.00 88.44 88 LEU A CA 1
ATOM 675 C C . LEU A 1 88 ? 2.759 2.120 -7.584 1.00 88.44 88 LEU A C 1
ATOM 677 O O . LEU A 1 88 ? 1.989 2.308 -6.643 1.00 88.44 88 LEU A O 1
ATOM 681 N N . ASP A 1 89 ? 2.494 1.220 -8.533 1.00 88.75 89 ASP A N 1
ATOM 682 C CA . ASP A 1 89 ? 1.315 0.346 -8.529 1.00 88.75 89 ASP A CA 1
ATOM 683 C C . ASP A 1 89 ? 1.262 -0.523 -7.269 1.00 88.75 89 ASP A C 1
ATOM 685 O O . ASP A 1 89 ? 0.199 -0.734 -6.685 1.00 88.75 89 ASP A O 1
ATOM 689 N N . ARG A 1 90 ? 2.410 -1.026 -6.810 1.00 90.38 90 ARG A N 1
ATOM 690 C CA . ARG A 1 90 ? 2.504 -1.802 -5.569 1.00 90.38 90 ARG A CA 1
ATOM 691 C C . ARG A 1 90 ? 2.188 -0.954 -4.343 1.00 90.38 90 ARG A C 1
ATOM 693 O O . ARG A 1 90 ? 1.395 -1.386 -3.509 1.00 90.38 90 ARG A O 1
ATOM 700 N N . ALA A 1 91 ? 2.747 0.251 -4.255 1.00 92.25 91 ALA A N 1
ATOM 701 C CA . ALA A 1 91 ? 2.460 1.184 -3.170 1.00 92.25 91 ALA A CA 1
ATOM 702 C C . ALA A 1 91 ? 0.973 1.562 -3.123 1.00 92.25 91 ALA A C 1
ATOM 704 O O . ALA A 1 91 ? 0.339 1.439 -2.077 1.00 92.25 91 ALA A O 1
ATOM 705 N N . THR A 1 92 ? 0.388 1.936 -4.262 1.00 92.25 92 THR A N 1
ATOM 706 C CA . THR A 1 92 ? -1.041 2.277 -4.352 1.00 92.25 92 THR A CA 1
ATOM 707 C C . THR A 1 92 ? -1.938 1.074 -4.051 1.00 92.25 92 THR A C 1
ATOM 709 O O . THR A 1 92 ? -2.956 1.222 -3.373 1.00 92.25 92 THR A O 1
ATOM 712 N N . THR A 1 93 ? -1.535 -0.137 -4.457 1.00 93.88 93 THR A N 1
ATOM 713 C CA . THR A 1 93 ? -2.213 -1.392 -4.088 1.00 93.88 93 THR A CA 1
ATOM 714 C C . THR A 1 93 ? -2.201 -1.598 -2.570 1.00 93.88 93 THR A C 1
ATOM 716 O O . THR A 1 93 ? -3.229 -1.970 -2.003 1.00 93.88 93 THR A O 1
ATOM 719 N N . TYR A 1 94 ? -1.089 -1.317 -1.883 1.00 95.38 94 TYR A N 1
ATOM 720 C CA . TYR A 1 94 ? -1.048 -1.361 -0.421 1.00 95.38 94 TYR A CA 1
ATOM 721 C C . TYR A 1 94 ? -1.948 -0.300 0.221 1.00 95.38 94 TYR A C 1
ATOM 723 O O . TYR A 1 94 ? -2.708 -0.652 1.121 1.00 95.38 94 TYR A O 1
ATOM 731 N N . CYS A 1 95 ? -1.953 0.949 -0.257 1.00 95.00 95 CYS A N 1
ATOM 732 C CA . CYS A 1 95 ? -2.868 1.977 0.260 1.00 95.00 95 CYS A CA 1
ATOM 733 C C . CYS A 1 95 ? -4.336 1.540 0.119 1.00 95.00 95 CYS A C 1
ATOM 735 O O . CYS A 1 95 ? -5.109 1.590 1.076 1.00 95.00 95 CYS A O 1
ATOM 737 N N . ALA A 1 96 ? -4.714 1.020 -1.053 1.00 93.94 96 ALA A N 1
ATOM 738 C CA . ALA A 1 96 ? -6.063 0.518 -1.303 1.00 93.94 96 ALA A CA 1
ATOM 739 C C . ALA A 1 96 ? -6.422 -0.667 -0.392 1.00 93.94 96 ALA A C 1
ATOM 741 O O . ALA A 1 96 ? -7.519 -0.713 0.173 1.00 93.94 96 ALA A O 1
ATOM 742 N N . LEU A 1 97 ? -5.494 -1.610 -0.207 1.00 94.62 97 LEU A N 1
ATOM 743 C CA . LEU A 1 97 ? -5.676 -2.755 0.681 1.00 94.62 97 LEU A CA 1
ATOM 744 C C . LEU A 1 97 ? -5.836 -2.304 2.140 1.00 94.62 97 LEU A C 1
ATOM 746 O O . LEU A 1 97 ? -6.734 -2.779 2.837 1.00 94.62 97 LEU A O 1
ATOM 750 N N . ALA A 1 98 ? -5.030 -1.341 2.585 1.00 94.31 98 ALA A N 1
ATOM 751 C CA . ALA A 1 98 ? -5.122 -0.759 3.914 1.00 94.31 98 ALA A CA 1
ATOM 752 C C . ALA A 1 98 ? -6.485 -0.083 4.134 1.00 94.31 98 ALA A C 1
ATOM 754 O O . ALA A 1 98 ? -7.158 -0.358 5.132 1.00 94.31 98 ALA A O 1
ATOM 755 N N . ALA A 1 99 ? -6.953 0.721 3.178 1.00 92.62 99 ALA A N 1
ATOM 756 C CA . ALA A 1 99 ? -8.276 1.338 3.226 1.00 92.62 99 ALA A CA 1
ATOM 757 C C . ALA A 1 99 ? -9.412 0.296 3.260 1.00 92.62 99 ALA A C 1
ATOM 759 O O . ALA A 1 99 ? -10.417 0.485 3.950 1.00 92.62 99 ALA A O 1
ATOM 760 N N . MET A 1 100 ? -9.277 -0.831 2.550 1.00 92.31 100 MET A N 1
ATOM 761 C CA . MET A 1 100 ? -10.249 -1.925 2.648 1.00 92.31 100 MET A CA 1
ATOM 762 C C . MET A 1 100 ? -10.216 -2.623 4.012 1.00 92.31 100 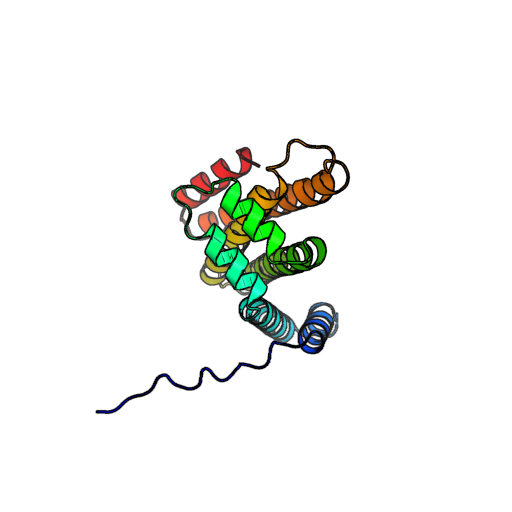MET A C 1
ATOM 764 O O . MET A 1 100 ? -11.290 -2.881 4.552 1.00 92.31 100 MET A O 1
ATOM 768 N N . TYR A 1 101 ? -9.038 -2.860 4.600 1.00 92.69 101 TYR A N 1
ATOM 769 C CA . TYR A 1 101 ? -8.934 -3.403 5.959 1.00 92.69 101 TYR A CA 1
ATOM 770 C C . TYR A 1 101 ? -9.560 -2.480 7.005 1.00 92.69 101 TYR A C 1
ATOM 772 O O . TYR A 1 101 ? -10.252 -2.958 7.901 1.00 92.69 101 TYR A O 1
ATOM 780 N N . ARG A 1 102 ? -9.383 -1.160 6.868 1.00 90.88 102 ARG A N 1
ATOM 781 C CA . ARG A 1 102 ? -10.053 -0.175 7.730 1.00 90.88 102 ARG A CA 1
ATOM 782 C C . ARG A 1 102 ? -11.572 -0.310 7.626 1.00 90.88 102 ARG A C 1
ATOM 784 O O . ARG A 1 102 ? -12.241 -0.437 8.645 1.00 90.88 102 ARG A O 1
ATOM 791 N N . ARG A 1 103 ? -12.111 -0.345 6.400 1.00 90.75 103 ARG A N 1
ATOM 792 C CA . ARG A 1 103 ? -13.557 -0.507 6.149 1.00 90.75 103 ARG A CA 1
ATOM 793 C C . ARG A 1 103 ? -14.117 -1.834 6.658 1.00 90.75 103 ARG A C 1
ATOM 795 O O . ARG A 1 103 ? -15.283 -1.887 7.022 1.00 90.75 103 ARG A O 1
ATOM 802 N N . SER A 1 104 ? -13.308 -2.890 6.696 1.00 88.88 104 SER A N 1
ATOM 803 C CA . SER A 1 104 ? -13.701 -4.187 7.251 1.00 88.88 104 SER A CA 1
ATOM 804 C C . SER A 1 104 ? -13.469 -4.307 8.765 1.00 88.88 104 SER A C 1
ATOM 806 O O . SER A 1 104 ? -13.553 -5.411 9.293 1.00 88.88 104 SER A O 1
ATOM 808 N N . GLY A 1 105 ? -13.116 -3.218 9.458 1.00 90.31 105 GLY A N 1
ATOM 809 C CA . GLY A 1 105 ? -12.894 -3.199 10.909 1.00 90.31 105 GLY A CA 1
ATOM 810 C C . GLY A 1 105 ? -11.525 -3.710 11.374 1.00 90.31 105 GLY A C 1
ATOM 811 O O . GLY A 1 105 ? -11.259 -3.732 12.573 1.00 90.31 105 GLY A O 1
ATOM 812 N N . SER A 1 106 ? -10.617 -4.078 10.464 1.00 91.56 106 SER A N 1
ATOM 813 C CA . SER A 1 106 ? -9.261 -4.518 10.815 1.00 91.56 106 SER A CA 1
ATOM 814 C C . SER A 1 106 ? -8.273 -3.348 10.819 1.00 91.56 106 SER A C 1
ATOM 816 O O . SER A 1 106 ? -7.414 -3.209 9.943 1.00 91.56 106 SER A O 1
ATOM 818 N N . ALA A 1 107 ? -8.385 -2.479 11.826 1.00 90.50 107 ALA A N 1
ATOM 819 C CA . ALA A 1 107 ? -7.517 -1.308 11.966 1.00 90.50 107 ALA A CA 1
ATOM 820 C C . ALA A 1 107 ? -6.028 -1.682 12.118 1.00 90.50 107 ALA A C 1
ATOM 822 O O . ALA A 1 107 ? -5.163 -1.012 11.558 1.00 90.50 107 ALA A O 1
ATOM 823 N N . ALA A 1 108 ? -5.714 -2.797 12.790 1.00 90.75 108 ALA A N 1
ATOM 824 C CA . ALA A 1 108 ? -4.338 -3.279 12.924 1.00 90.75 108 ALA A CA 1
ATOM 825 C C . ALA A 1 108 ? -3.730 -3.718 11.579 1.00 90.75 108 ALA A C 1
ATOM 827 O O . ALA A 1 108 ? -2.613 -3.314 11.260 1.00 90.75 108 ALA A O 1
ATOM 828 N N . SER A 1 109 ? -4.463 -4.495 10.767 1.00 92.56 109 SER A N 1
ATOM 829 C CA . SER A 1 109 ? -4.015 -4.872 9.415 1.00 92.56 109 SER A CA 1
ATOM 830 C C . SER A 1 109 ? -3.914 -3.661 8.493 1.00 92.56 109 SER A C 1
ATOM 832 O O . SER A 1 109 ? -3.043 -3.608 7.629 1.00 92.56 109 SER A O 1
ATOM 834 N N . SER A 1 110 ? -4.789 -2.674 8.679 1.00 94.00 110 SER A N 1
ATOM 835 C CA . SER A 1 110 ? -4.712 -1.417 7.946 1.00 94.00 110 SER A CA 1
ATOM 836 C C . SER A 1 110 ? -3.420 -0.662 8.270 1.00 94.00 110 SER A C 1
ATOM 838 O O . SER A 1 110 ? -2.655 -0.356 7.359 1.00 94.00 110 SER A O 1
ATOM 840 N N . ALA A 1 111 ? -3.108 -0.471 9.556 1.00 92.75 111 ALA A N 1
ATOM 841 C CA . ALA A 1 111 ? -1.893 0.209 10.002 1.00 92.75 111 ALA A CA 1
ATOM 842 C C . ALA A 1 111 ? -0.605 -0.468 9.497 1.00 92.75 111 ALA A C 1
ATOM 844 O O . ALA A 1 111 ? 0.299 0.212 9.019 1.00 92.75 111 ALA A O 1
ATOM 845 N N . THR A 1 112 ? -0.519 -1.803 9.548 1.00 93.50 112 THR A N 1
ATOM 846 C CA . THR A 1 112 ? 0.658 -2.531 9.033 1.00 93.50 112 THR A CA 1
ATOM 847 C C . THR A 1 112 ? 0.782 -2.455 7.515 1.00 93.50 112 THR A C 1
ATOM 849 O O . THR A 1 112 ? 1.890 -2.478 6.983 1.00 93.50 112 THR A O 1
ATOM 852 N N . THR A 1 113 ? -0.340 -2.359 6.802 1.00 94.19 113 THR A N 1
ATOM 853 C CA . THR A 1 113 ? -0.332 -2.223 5.343 1.00 94.19 113 THR A CA 1
ATOM 854 C C . THR A 1 113 ? 0.056 -0.801 4.924 1.00 94.19 113 THR A C 1
ATOM 856 O O . THR A 1 113 ? 0.831 -0.644 3.982 1.00 94.19 113 THR A O 1
ATOM 859 N N . TYR A 1 114 ? -0.394 0.226 5.654 1.00 95.38 114 TYR A N 1
ATOM 860 C CA . TYR A 1 114 ? 0.053 1.606 5.449 1.00 95.38 114 TYR A CA 1
ATOM 861 C C . TYR A 1 114 ? 1.550 1.783 5.703 1.00 95.38 114 TYR A C 1
ATOM 863 O O . TYR A 1 114 ? 2.222 2.409 4.891 1.00 95.38 114 TYR A O 1
ATOM 871 N N . ASP A 1 115 ? 2.092 1.172 6.757 1.00 93.38 115 ASP A N 1
ATOM 872 C CA . ASP A 1 115 ? 3.535 1.188 7.041 1.00 93.38 115 ASP A CA 1
ATOM 873 C C . ASP A 1 115 ? 4.362 0.685 5.839 1.00 93.38 115 ASP A C 1
ATOM 875 O O . ASP A 1 115 ? 5.318 1.333 5.411 1.00 93.38 115 ASP A O 1
ATOM 879 N N . ARG A 1 116 ? 3.927 -0.416 5.204 1.00 90.69 116 ARG A N 1
ATOM 880 C CA . ARG A 1 116 ? 4.555 -0.942 3.977 1.00 90.69 116 ARG A CA 1
ATOM 881 C C . ARG A 1 116 ? 4.438 0.014 2.791 1.00 90.69 116 ARG A C 1
ATOM 883 O O . ARG A 1 116 ? 5.405 0.178 2.050 1.00 90.69 116 ARG A O 1
ATOM 890 N N . ALA A 1 117 ? 3.267 0.621 2.600 1.00 93.31 117 ALA A N 1
ATOM 891 C CA . ALA A 1 117 ? 3.036 1.574 1.519 1.00 93.31 117 ALA A CA 1
ATOM 892 C C . ALA A 1 117 ? 3.940 2.807 1.654 1.00 93.31 117 ALA A C 1
ATOM 894 O O . ALA A 1 117 ? 4.617 3.183 0.697 1.00 93.31 117 ALA A O 1
ATOM 895 N N . VAL A 1 118 ? 3.997 3.389 2.855 1.00 92.75 118 VAL A N 1
ATOM 896 C CA . VAL A 1 118 ? 4.832 4.554 3.172 1.00 92.75 118 VAL A CA 1
ATOM 897 C C . VAL A 1 118 ? 6.303 4.242 2.953 1.00 92.75 118 VAL A C 1
ATOM 899 O O . VAL A 1 118 ? 6.983 4.998 2.265 1.00 92.75 118 VAL A O 1
ATOM 902 N N . TRP A 1 119 ? 6.787 3.115 3.476 1.00 89.06 119 TRP A N 1
ATOM 903 C CA . TRP A 1 119 ? 8.181 2.711 3.308 1.00 89.06 119 TRP A CA 1
ATOM 904 C C . TRP A 1 119 ? 8.582 2.620 1.819 1.00 89.06 119 TRP A C 1
ATOM 906 O O . TRP A 1 119 ? 9.656 3.092 1.420 1.00 89.06 119 TRP A O 1
ATOM 916 N N . LEU A 1 120 ? 7.702 2.078 0.971 1.00 88.88 120 LEU A N 1
ATOM 917 C CA . LEU A 1 120 ? 7.951 1.983 -0.465 1.00 88.88 120 LEU A CA 1
ATOM 918 C C . LEU A 1 120 ? 7.920 3.362 -1.146 1.00 88.88 120 LEU A C 1
ATOM 920 O O . LEU A 1 120 ? 8.817 3.684 -1.925 1.00 88.88 120 LEU A O 1
ATOM 924 N N . LEU A 1 121 ? 6.933 4.201 -0.825 1.00 89.75 121 LEU A N 1
ATOM 925 C CA . LEU A 1 121 ? 6.803 5.555 -1.377 1.00 89.75 121 LEU A CA 1
ATOM 926 C C . LEU A 1 121 ? 7.986 6.456 -1.003 1.00 89.75 121 LEU A C 1
ATOM 928 O O . LEU A 1 121 ? 8.502 7.166 -1.863 1.00 89.75 121 LEU A O 1
ATOM 932 N N . GLU A 1 122 ? 8.476 6.392 0.236 1.00 86.50 122 GLU A N 1
ATOM 933 C CA . GLU A 1 122 ? 9.677 7.122 0.663 1.00 86.50 122 GLU A CA 1
ATOM 934 C C . GLU A 1 122 ? 10.920 6.655 -0.103 1.00 86.50 122 GLU A C 1
ATOM 936 O O . GLU A 1 122 ? 11.741 7.469 -0.540 1.00 86.50 122 GLU A O 1
ATOM 941 N N . SER A 1 123 ? 11.043 5.345 -0.329 1.00 82.44 123 SER A N 1
ATOM 942 C CA . SER A 1 123 ? 12.130 4.774 -1.129 1.00 82.44 123 SER A CA 1
ATOM 943 C C . SER A 1 123 ? 12.098 5.298 -2.571 1.00 82.44 123 SER A C 1
ATOM 945 O O . SER A 1 123 ? 13.130 5.717 -3.103 1.00 82.44 123 SER A O 1
ATOM 947 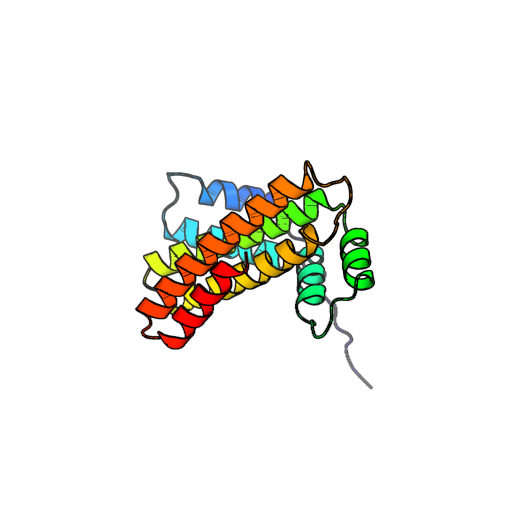N N . LEU A 1 124 ? 10.908 5.359 -3.178 1.00 83.12 124 LEU A N 1
ATOM 948 C CA . LEU A 1 124 ? 10.694 5.913 -4.518 1.00 83.12 124 LEU A CA 1
ATOM 949 C C . LEU A 1 124 ? 10.955 7.422 -4.587 1.00 83.12 124 LEU A C 1
ATOM 951 O O . LEU A 1 124 ? 11.606 7.888 -5.526 1.00 83.12 124 LEU A O 1
ATOM 955 N N . TRP A 1 125 ? 10.505 8.188 -3.593 1.00 81.62 125 TRP A N 1
ATOM 956 C CA . TRP A 1 125 ? 10.755 9.627 -3.496 1.00 81.62 125 TRP A CA 1
ATOM 957 C C . TRP A 1 125 ? 12.258 9.920 -3.487 1.00 81.62 125 TRP A C 1
ATOM 959 O O . TRP A 1 125 ? 12.756 10.686 -4.312 1.00 81.62 125 TRP A O 1
ATOM 969 N N . HIS A 1 126 ? 13.022 9.232 -2.636 1.00 76.69 126 HIS A N 1
ATOM 970 C CA . HIS A 1 126 ? 14.476 9.396 -2.587 1.00 76.69 126 HIS A CA 1
ATOM 971 C C . HIS A 1 126 ? 15.190 8.955 -3.870 1.00 76.69 126 HIS A C 1
ATOM 973 O O . HIS A 1 126 ? 16.245 9.499 -4.193 1.00 76.69 126 HIS A O 1
ATOM 979 N N . ALA A 1 127 ? 14.656 7.967 -4.589 1.00 74.31 127 ALA A N 1
ATOM 980 C CA . ALA A 1 127 ? 15.227 7.512 -5.854 1.00 74.31 127 ALA A CA 1
ATOM 981 C C . ALA A 1 127 ? 14.999 8.510 -7.004 1.00 74.31 127 ALA A C 1
ATOM 983 O O . ALA A 1 127 ? 15.844 8.622 -7.893 1.00 74.31 127 ALA A O 1
ATOM 984 N N . THR A 1 128 ? 13.870 9.226 -6.976 1.00 73.69 128 THR A N 1
ATOM 985 C CA . THR A 1 128 ? 13.424 10.138 -8.043 1.00 73.69 128 THR A CA 1
ATOM 986 C C . THR A 1 128 ? 13.831 11.599 -7.819 1.00 73.69 128 THR A C 1
ATOM 988 O O . THR A 1 128 ? 14.021 12.315 -8.795 1.00 73.69 128 THR A O 1
ATOM 991 N N . GLY A 1 129 ? 14.035 12.034 -6.569 1.00 60.38 129 GLY A N 1
ATOM 992 C CA . GLY A 1 129 ? 14.341 13.432 -6.213 1.00 60.38 129 GLY A CA 1
ATOM 993 C C . GLY A 1 129 ? 15.817 13.828 -6.149 1.00 60.38 129 GLY A C 1
ATOM 994 O O . GLY A 1 129 ? 16.124 14.969 -5.825 1.00 60.38 129 GLY A O 1
ATOM 995 N N . ALA A 1 130 ? 16.749 12.904 -6.400 1.00 51.38 130 ALA A N 1
ATOM 996 C CA . ALA A 1 130 ? 18.176 13.125 -6.129 1.00 51.38 130 ALA A CA 1
ATOM 997 C C . ALA A 1 130 ? 18.985 13.764 -7.279 1.00 51.38 130 ALA A C 1
ATOM 999 O O . ALA A 1 130 ? 20.177 14.017 -7.099 1.00 51.38 130 ALA A O 1
ATOM 1000 N N . ASP A 1 131 ? 18.381 14.047 -8.436 1.00 44.50 131 ASP A N 1
ATOM 1001 C CA . ASP A 1 131 ? 19.113 14.582 -9.589 1.00 44.50 131 ASP A CA 1
ATOM 1002 C C . ASP A 1 131 ? 18.700 16.031 -9.880 1.00 44.50 131 ASP A C 1
ATOM 1004 O O . ASP A 1 131 ? 17.736 16.298 -10.590 1.00 44.50 131 ASP A O 1
ATOM 1008 N N . GLY A 1 132 ? 19.490 16.984 -9.380 1.00 45.09 132 GLY A N 1
ATOM 1009 C CA . GLY A 1 132 ? 19.480 18.382 -9.825 1.00 45.09 132 GLY A CA 1
ATOM 1010 C C . GLY A 1 132 ? 20.069 18.562 -11.231 1.00 45.09 132 GLY A C 1
ATOM 1011 O O . GLY A 1 132 ? 20.981 19.359 -11.409 1.00 45.09 132 GLY A O 1
ATOM 1012 N N . THR A 1 133 ? 19.598 17.800 -12.222 1.00 46.06 133 THR A N 1
ATOM 1013 C CA . THR A 1 133 ? 19.982 17.947 -13.642 1.00 46.06 133 THR A CA 1
ATOM 1014 C C . THR A 1 133 ? 18.782 17.689 -14.561 1.00 46.06 133 THR A C 1
ATOM 1016 O O . THR A 1 133 ? 17.821 17.039 -14.164 1.00 46.06 133 THR A O 1
ATOM 1019 N N . GLU A 1 134 ? 18.836 18.235 -15.779 1.00 40.78 134 GLU A N 1
ATOM 1020 C CA . GLU A 1 134 ? 17.761 18.566 -16.742 1.00 40.78 134 GLU A CA 1
ATOM 1021 C C . GLU A 1 134 ? 16.703 17.496 -17.130 1.00 40.78 134 GLU A C 1
ATOM 1023 O O . GLU A 1 134 ? 15.797 17.793 -17.908 1.00 40.78 134 GLU A O 1
ATOM 1028 N N . ALA A 1 135 ? 16.684 16.303 -16.523 1.00 43.94 135 ALA A N 1
ATOM 1029 C CA . ALA A 1 135 ? 15.535 15.376 -16.546 1.00 43.94 135 ALA A CA 1
ATOM 1030 C C . ALA A 1 135 ? 14.307 15.893 -15.747 1.00 43.94 135 ALA A C 1
ATOM 1032 O O . ALA A 1 135 ? 13.259 15.243 -15.663 1.00 43.94 135 ALA A O 1
ATOM 1033 N N . ALA A 1 136 ? 14.424 17.098 -15.184 1.00 41.94 136 ALA A N 1
ATOM 1034 C CA . ALA A 1 136 ? 13.493 17.793 -14.303 1.00 41.94 136 ALA A CA 1
ATOM 1035 C C . ALA A 1 136 ? 12.135 18.200 -14.921 1.00 41.94 136 ALA A C 1
ATOM 1037 O O . ALA A 1 136 ? 11.386 18.927 -14.279 1.00 41.94 136 ALA A O 1
ATOM 1038 N N . LYS A 1 137 ? 11.759 17.756 -16.128 1.00 42.50 137 LYS A N 1
ATOM 1039 C CA . LYS A 1 137 ? 10.407 18.011 -16.682 1.00 42.50 137 LYS A CA 1
ATOM 1040 C C . LYS A 1 137 ? 9.490 16.783 -16.694 1.00 42.50 137 LYS A C 1
ATOM 1042 O O . LYS A 1 137 ? 8.295 16.945 -16.481 1.00 42.50 137 LYS A O 1
ATOM 1047 N N . SER A 1 138 ? 10.019 15.565 -16.864 1.00 44.56 138 SER A N 1
ATOM 1048 C CA . SER A 1 138 ? 9.237 14.324 -16.674 1.00 44.56 138 SER A CA 1
ATOM 1049 C C . SER A 1 138 ? 9.477 13.683 -15.300 1.00 44.56 138 SER A C 1
ATOM 1051 O O . SER A 1 138 ? 8.565 13.082 -14.725 1.00 44.56 138 SER A O 1
ATOM 1053 N N . GLY A 1 139 ? 10.671 13.886 -14.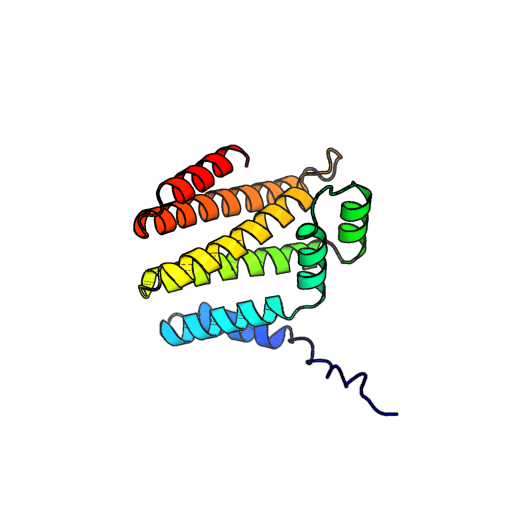725 1.00 52.59 139 GLY A N 1
ATOM 1054 C CA . GLY A 1 139 ? 11.005 13.468 -13.364 1.00 52.59 139 GLY A CA 1
ATOM 1055 C C . GLY A 1 139 ? 10.247 14.250 -12.290 1.00 52.59 139 GLY A C 1
ATOM 1056 O O . GLY A 1 139 ? 9.868 13.666 -11.283 1.00 52.59 139 GLY A O 1
ATOM 1057 N N . THR A 1 140 ? 9.933 15.528 -12.521 1.00 58.50 140 THR A N 1
ATOM 1058 C CA . THR A 1 140 ? 9.184 16.373 -11.570 1.00 58.50 140 THR A CA 1
ATOM 1059 C C . THR A 1 140 ? 7.727 15.969 -11.428 1.00 58.50 140 THR A C 1
ATOM 1061 O O . THR A 1 140 ? 7.231 15.946 -10.310 1.00 58.50 140 THR A O 1
ATOM 1064 N N . ALA A 1 141 ? 7.049 15.589 -12.515 1.00 63.88 141 ALA A N 1
ATOM 1065 C CA . ALA A 1 141 ? 5.664 15.126 -12.444 1.00 63.88 141 ALA A CA 1
ATOM 1066 C C . ALA A 1 141 ? 5.548 13.801 -11.674 1.00 63.88 141 ALA A C 1
ATOM 1068 O O . ALA A 1 141 ? 4.692 13.667 -10.803 1.00 63.88 141 ALA A O 1
ATOM 1069 N N . SER A 1 142 ? 6.447 12.848 -11.945 1.00 72.56 142 SER A N 1
ATOM 1070 C CA . SER A 1 142 ? 6.475 11.561 -11.234 1.00 72.56 142 SER A CA 1
ATOM 1071 C C . SER A 1 142 ? 6.884 11.736 -9.773 1.00 72.56 142 SER A C 1
ATOM 1073 O O . SER A 1 142 ? 6.265 11.155 -8.888 1.00 72.56 142 SER A O 1
ATOM 1075 N N . HIS A 1 143 ? 7.884 12.580 -9.507 1.00 78.31 143 HIS A N 1
ATOM 1076 C CA . HIS A 1 143 ? 8.318 12.908 -8.155 1.00 78.31 143 HIS A CA 1
ATOM 1077 C C . HIS A 1 143 ? 7.189 13.587 -7.372 1.00 78.31 143 HIS A C 1
ATOM 1079 O O . HIS A 1 143 ? 6.777 13.068 -6.341 1.00 78.31 143 HIS A O 1
ATOM 1085 N N . GLN A 1 144 ? 6.590 14.656 -7.907 1.00 83.44 144 GLN A N 1
ATOM 1086 C CA . GLN A 1 144 ? 5.460 15.351 -7.285 1.00 83.44 144 GLN A CA 1
ATOM 1087 C C . GLN A 1 144 ? 4.261 14.426 -7.061 1.00 83.44 144 GLN A C 1
ATOM 1089 O O . GLN A 1 144 ? 3.611 14.502 -6.020 1.00 83.44 144 GLN A O 1
ATOM 1094 N N . HIS A 1 145 ? 3.971 13.533 -8.011 1.00 85.44 145 HIS A N 1
ATOM 1095 C CA . HIS A 1 145 ? 2.931 12.528 -7.841 1.00 85.44 145 HIS A CA 1
ATOM 1096 C C . HIS A 1 145 ? 3.240 11.597 -6.660 1.00 85.44 145 HIS A C 1
ATOM 1098 O O . HIS A 1 145 ? 2.373 11.398 -5.812 1.00 85.44 145 HIS A O 1
ATOM 1104 N N . ILE A 1 146 ? 4.478 11.105 -6.541 1.00 87.62 146 ILE A N 1
ATOM 1105 C CA . ILE A 1 146 ? 4.913 10.294 -5.394 1.00 87.62 146 ILE A CA 1
ATOM 1106 C C . ILE A 1 146 ? 4.789 11.082 -4.084 1.00 87.62 146 ILE A C 1
ATOM 1108 O O . ILE A 1 146 ? 4.267 10.524 -3.124 1.00 87.62 146 ILE A O 1
ATOM 1112 N N . ALA A 1 147 ? 5.188 12.362 -4.032 1.00 88.88 147 ALA A N 1
ATOM 1113 C CA . ALA A 1 147 ? 4.986 13.206 -2.844 1.00 88.88 147 ALA A CA 1
ATOM 1114 C C . ALA A 1 147 ? 3.514 13.301 -2.460 1.00 88.88 147 ALA A C 1
ATOM 1116 O O . ALA A 1 147 ? 3.167 13.106 -1.301 1.00 88.88 147 ALA A O 1
ATOM 1117 N N . ASN A 1 148 ? 2.642 13.595 -3.425 1.00 90.75 148 ASN A N 1
ATOM 1118 C CA . ASN A 1 148 ? 1.218 13.761 -3.161 1.00 90.75 148 ASN A CA 1
ATOM 1119 C C . ASN A 1 148 ? 0.605 12.462 -2.618 1.00 90.75 148 ASN A C 1
ATOM 1121 O O . ASN A 1 148 ? -0.116 12.493 -1.623 1.00 90.75 148 ASN A O 1
ATOM 1125 N N . VAL A 1 149 ? 0.940 11.319 -3.228 1.00 91.62 149 VAL A N 1
ATOM 1126 C CA . VAL A 1 149 ? 0.492 10.004 -2.750 1.00 91.62 149 VAL A CA 1
ATOM 1127 C C . VAL A 1 149 ? 1.071 9.704 -1.365 1.00 91.62 149 VAL A C 1
ATOM 1129 O O . VAL A 1 149 ? 0.347 9.214 -0.502 1.00 91.62 149 VAL A O 1
ATOM 1132 N N . LEU A 1 150 ? 2.341 10.028 -1.113 1.00 92.44 150 LEU A N 1
ATOM 1133 C CA . LEU A 1 150 ? 2.996 9.827 0.181 1.00 92.44 150 LEU A CA 1
ATOM 1134 C C . LEU A 1 150 ? 2.364 10.670 1.292 1.00 92.44 150 LEU A C 1
ATOM 1136 O O . LEU A 1 150 ? 2.059 10.116 2.345 1.00 92.44 150 LEU A O 1
ATOM 1140 N N . ARG A 1 151 ? 2.113 11.964 1.062 1.00 93.56 151 ARG A N 1
ATOM 1141 C CA . ARG A 1 151 ? 1.431 12.841 2.029 1.00 93.56 151 ARG A CA 1
ATOM 1142 C C . ARG A 1 151 ? 0.059 12.289 2.399 1.00 93.56 151 ARG A C 1
ATOM 1144 O O . ARG A 1 151 ? -0.193 12.062 3.575 1.00 93.56 151 ARG A O 1
ATOM 1151 N N . GLN A 1 152 ? -0.760 11.962 1.397 1.00 94.94 152 GLN A N 1
ATOM 1152 C CA . GLN A 1 152 ? -2.084 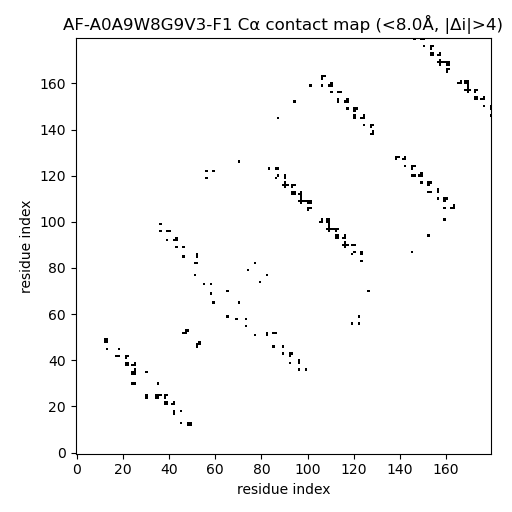11.380 1.625 1.00 94.94 152 GLN A CA 1
ATOM 1153 C C . GLN A 1 152 ? -2.002 10.064 2.410 1.00 94.94 152 GLN A C 1
ATOM 1155 O O . GLN A 1 152 ? -2.760 9.838 3.346 1.00 94.94 152 GLN A O 1
ATOM 1160 N N . THR A 1 153 ? -1.045 9.202 2.058 1.00 95.38 153 THR A N 1
ATOM 1161 C CA . THR A 1 153 ? -0.845 7.911 2.730 1.00 95.38 153 THR A CA 1
ATOM 1162 C C . THR A 1 153 ? -0.414 8.094 4.191 1.00 95.38 153 THR A C 1
ATOM 1164 O O . THR A 1 153 ? -0.849 7.337 5.057 1.00 95.38 153 THR A O 1
ATOM 1167 N N . LEU A 1 154 ? 0.434 9.086 4.481 1.00 95.81 154 LEU A N 1
ATOM 1168 C CA . LEU A 1 154 ? 0.849 9.432 5.841 1.00 95.81 154 LEU A CA 1
ATOM 1169 C C . LEU A 1 154 ? -0.321 9.996 6.661 1.00 95.81 154 LEU A C 1
ATOM 1171 O O . LEU A 1 154 ? -0.483 9.582 7.808 1.00 95.81 154 LEU A O 1
ATOM 1175 N N . ASP A 1 155 ? -1.143 10.876 6.084 1.00 95.56 155 ASP A N 1
ATOM 1176 C CA . ASP A 1 155 ? -2.355 11.400 6.732 1.00 95.56 155 ASP A CA 1
ATOM 1177 C C . ASP A 1 155 ? -3.326 10.264 7.090 1.00 95.56 155 ASP A C 1
ATOM 1179 O O . ASP A 1 155 ? -3.691 10.090 8.256 1.00 95.56 155 ASP A O 1
ATOM 1183 N N . ASP A 1 156 ? -3.658 9.413 6.114 1.00 94.62 156 ASP A N 1
ATOM 1184 C CA . ASP A 1 156 ? -4.560 8.275 6.314 1.00 94.62 156 ASP A CA 1
ATOM 1185 C C . ASP A 1 156 ? -4.032 7.299 7.375 1.00 94.62 156 ASP A C 1
ATOM 1187 O O . ASP A 1 156 ? -4.803 6.732 8.159 1.00 94.62 156 ASP A O 1
ATOM 1191 N N . TRP A 1 157 ? 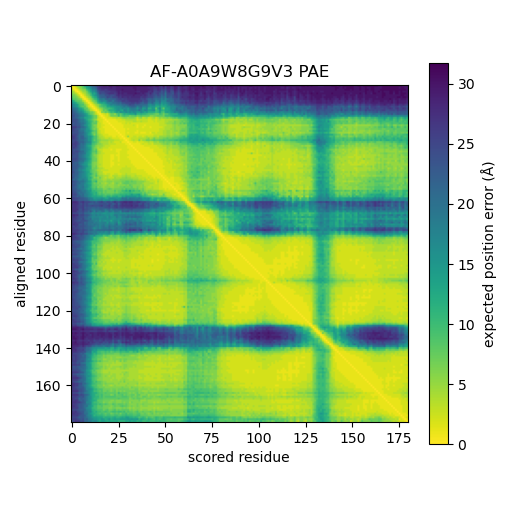-2.713 7.096 7.425 1.00 96.50 157 TRP A N 1
ATOM 1192 C CA . TRP A 1 157 ? -2.083 6.253 8.433 1.00 96.50 157 TRP A CA 1
ATOM 1193 C C . TRP A 1 157 ? -2.122 6.886 9.826 1.00 96.50 157 TRP A C 1
ATOM 1195 O O . TRP A 1 157 ? -2.437 6.192 10.798 1.00 96.50 157 TRP A O 1
ATOM 1205 N N . ALA A 1 158 ? -1.840 8.185 9.940 1.00 94.88 158 ALA A N 1
ATOM 1206 C CA . ALA A 1 158 ? -1.890 8.903 11.209 1.00 94.88 158 ALA A CA 1
ATOM 1207 C C . ALA A 1 158 ? -3.287 8.826 11.838 1.00 94.88 158 ALA A C 1
ATOM 1209 O O . ALA A 1 158 ? -3.407 8.541 13.032 1.00 94.88 158 ALA A O 1
ATOM 1210 N N . ASP A 1 159 ? -4.338 8.983 11.034 1.00 93.88 159 ASP A N 1
ATOM 1211 C CA . ASP A 1 159 ? -5.724 8.864 11.490 1.00 93.88 159 ASP A CA 1
ATOM 1212 C C . ASP A 1 159 ? -6.049 7.469 12.029 1.00 93.88 159 ASP A C 1
ATOM 1214 O O . ASP A 1 159 ? -6.772 7.317 13.018 1.00 93.88 159 ASP A O 1
ATOM 1218 N N . ILE A 1 160 ? -5.482 6.427 11.422 1.00 93.50 160 ILE A N 1
ATOM 1219 C CA . ILE A 1 160 ? -5.678 5.051 11.883 1.00 93.50 160 ILE A CA 1
ATOM 1220 C C . ILE A 1 160 ? -4.924 4.795 13.178 1.00 93.50 160 ILE A C 1
ATOM 1222 O O . ILE A 1 160 ? -5.497 4.220 14.102 1.00 93.50 160 ILE A O 1
ATOM 1226 N N . GLU A 1 161 ? -3.673 5.237 13.289 1.00 94.19 161 GLU A N 1
ATOM 1227 C CA . GLU A 1 161 ? -2.921 5.110 14.541 1.00 94.19 161 GLU A CA 1
ATOM 1228 C C . GLU A 1 161 ? -3.603 5.896 15.671 1.00 94.19 161 GLU A C 1
ATOM 1230 O O . GLU A 1 161 ? -3.670 5.407 16.800 1.00 94.19 161 GLU A O 1
ATOM 1235 N N . GLN A 1 162 ? -4.206 7.051 15.372 1.00 92.62 162 GLN A N 1
ATOM 1236 C CA . GLN A 1 162 ? -5.036 7.783 16.326 1.00 92.62 162 GLN A CA 1
ATOM 1237 C C . GLN A 1 162 ? -6.290 6.992 16.723 1.00 92.62 162 GLN A C 1
ATOM 1239 O O . GLN A 1 162 ? -6.577 6.895 17.913 1.00 92.62 162 GLN A O 1
ATOM 1244 N N . SER A 1 163 ? -6.997 6.369 15.771 1.00 91.00 163 SER A N 1
ATOM 1245 C CA . SER A 1 163 ? -8.157 5.507 16.068 1.00 91.00 163 SER A CA 1
ATOM 1246 C C . SER A 1 163 ? -7.804 4.265 16.900 1.00 91.00 163 SER A C 1
ATOM 1248 O O . SER A 1 163 ? -8.656 3.702 17.581 1.00 91.00 163 SER A O 1
ATOM 1250 N N . LEU A 1 164 ? -6.532 3.855 16.874 1.00 92.12 164 LEU A N 1
ATOM 1251 C CA . LEU A 1 164 ? -5.962 2.784 17.691 1.00 92.12 164 LEU A CA 1
ATOM 1252 C C . LEU A 1 164 ? -5.425 3.278 19.050 1.00 92.12 164 LEU A C 1
ATOM 1254 O O . LEU A 1 164 ? -4.750 2.514 19.739 1.00 92.12 164 LEU A O 1
ATOM 1258 N N . ASN A 1 165 ? -5.688 4.534 19.434 1.00 93.44 165 ASN A N 1
ATOM 1259 C CA . ASN A 1 165 ? -5.183 5.196 20.648 1.00 93.44 165 ASN A CA 1
ATOM 1260 C C . ASN A 1 165 ? -3.645 5.288 20.731 1.00 93.44 165 ASN A C 1
ATOM 1262 O O . ASN A 1 165 ? -3.061 5.330 21.814 1.00 93.44 165 ASN A O 1
ATOM 1266 N N . ARG A 1 166 ? -2.951 5.332 19.587 1.00 94.12 166 ARG A N 1
ATOM 1267 C CA . ARG A 1 166 ? -1.482 5.442 19.499 1.00 94.12 166 ARG A CA 1
ATOM 1268 C C . ARG A 1 166 ? -1.056 6.866 19.138 1.00 94.12 166 ARG A C 1
ATOM 1270 O O . ARG A 1 166 ? -0.345 7.088 18.158 1.00 94.12 166 ARG A O 1
ATOM 1277 N N . HIS A 1 167 ? -1.475 7.832 19.951 1.00 92.19 167 HIS A N 1
ATOM 1278 C CA . HIS A 1 167 ? -1.326 9.270 19.686 1.00 92.19 167 HIS A CA 1
ATOM 1279 C C . HIS A 1 167 ? 0.117 9.704 19.384 1.00 92.19 167 HIS A C 1
ATOM 1281 O O . HIS A 1 167 ? 0.352 10.352 18.371 1.00 92.19 167 HIS A O 1
ATOM 1287 N N . ILE A 1 168 ? 1.097 9.236 20.167 1.00 94.44 168 ILE A N 1
ATOM 1288 C CA . ILE A 1 168 ? 2.523 9.556 19.956 1.00 94.44 168 ILE A CA 1
ATOM 1289 C C . ILE A 1 168 ? 2.999 9.110 18.565 1.00 94.44 168 ILE A C 1
ATOM 1291 O O . ILE A 1 168 ? 3.800 9.781 17.915 1.00 94.44 168 ILE A O 1
ATOM 1295 N N . LYS A 1 169 ? 2.530 7.949 18.093 1.00 93.44 169 LYS A N 1
ATOM 1296 C CA . LYS A 1 169 ? 2.901 7.447 16.768 1.00 93.44 169 LYS A CA 1
ATOM 1297 C C . LYS A 1 169 ? 2.218 8.261 15.670 1.00 93.44 169 LYS A C 1
ATOM 1299 O O . LYS A 1 169 ? 2.881 8.597 14.696 1.00 93.44 169 LYS A O 1
ATOM 1304 N N . ALA A 1 170 ? 0.939 8.594 15.842 1.00 92.50 170 ALA A N 1
ATOM 1305 C CA . ALA A 1 170 ? 0.195 9.431 14.904 1.00 92.50 170 ALA A CA 1
ATOM 1306 C C . ALA A 1 170 ? 0.843 10.816 14.730 1.00 92.50 170 ALA A C 1
ATOM 1308 O O . ALA A 1 170 ? 1.037 11.255 13.601 1.00 92.50 170 ALA A O 1
ATOM 1309 N N . GLU A 1 171 ? 1.262 11.465 15.819 1.00 93.38 171 GLU A N 1
ATOM 1310 C CA . GLU A 1 171 ? 1.984 12.746 15.772 1.00 93.38 171 GLU A CA 1
ATOM 1311 C C . GLU A 1 171 ? 3.305 12.629 15.011 1.00 93.38 171 GLU A C 1
ATOM 1313 O O . GLU A 1 171 ? 3.536 13.371 14.062 1.00 93.38 171 GLU A O 1
ATOM 1318 N N . ARG A 1 172 ? 4.125 11.616 15.319 1.00 93.56 172 ARG A N 1
ATOM 1319 C CA . ARG A 1 172 ? 5.377 11.369 14.581 1.00 93.56 172 ARG A CA 1
ATOM 1320 C C . ARG A 1 172 ? 5.157 11.133 13.088 1.00 93.56 172 ARG A C 1
ATOM 1322 O O . ARG A 1 172 ? 6.032 11.450 12.285 1.00 93.56 172 ARG A O 1
ATOM 1329 N N . ILE A 1 173 ? 4.037 10.516 12.712 1.00 93.00 173 ILE A N 1
ATOM 1330 C CA . ILE A 1 173 ? 3.669 10.327 11.306 1.00 93.00 173 ILE A CA 1
ATOM 1331 C C . ILE A 1 173 ? 3.302 11.675 10.680 1.00 93.00 173 ILE A C 1
ATOM 1333 O O . ILE A 1 173 ? 3.828 11.989 9.617 1.00 93.00 173 ILE A O 1
ATOM 1337 N N . ARG A 1 174 ? 2.492 12.500 11.354 1.00 91.88 174 ARG A N 1
ATOM 1338 C CA . ARG A 1 174 ? 2.127 13.847 10.883 1.00 91.88 174 ARG A CA 1
ATOM 1339 C C . ARG A 1 174 ? 3.338 14.757 10.717 1.00 91.88 174 ARG A C 1
ATOM 1341 O O . ARG A 1 174 ? 3.465 15.415 9.690 1.00 91.88 174 ARG A O 1
ATOM 1348 N N . ASP A 1 175 ? 4.292 14.712 11.642 1.00 92.19 175 ASP A N 1
ATOM 1349 C CA . ASP A 1 175 ? 5.535 15.483 11.531 1.00 92.19 175 ASP A CA 1
ATOM 1350 C C . ASP A 1 175 ? 6.325 15.133 10.261 1.00 92.19 175 ASP A C 1
ATOM 1352 O O . ASP A 1 175 ? 6.985 15.992 9.671 1.00 92.19 175 ASP A O 1
ATOM 1356 N N . ARG A 1 176 ? 6.256 13.877 9.794 1.00 88.38 176 ARG A N 1
ATOM 1357 C CA . ARG A 1 176 ? 6.918 13.453 8.548 1.00 88.38 176 ARG A CA 1
ATOM 1358 C C . ARG A 1 176 ? 6.288 14.074 7.309 1.00 88.38 176 ARG A C 1
ATOM 1360 O O . ARG A 1 176 ? 7.008 14.252 6.336 1.00 88.38 176 ARG A O 1
ATOM 1367 N N . ILE A 1 177 ? 5.006 14.433 7.337 1.00 87.31 177 ILE A N 1
ATOM 1368 C CA . ILE A 1 177 ? 4.292 15.008 6.184 1.00 87.31 177 ILE A CA 1
ATOM 1369 C C . ILE A 1 177 ? 4.944 16.318 5.750 1.00 87.31 177 ILE A C 1
A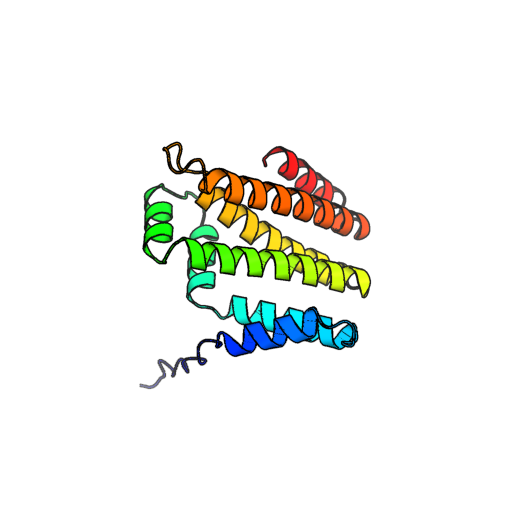TOM 1371 O O . ILE A 1 177 ? 5.133 16.539 4.561 1.00 87.31 177 ILE A O 1
ATOM 1375 N N . SER A 1 178 ? 5.388 17.130 6.715 1.00 81.38 178 SER A N 1
ATOM 1376 C CA . SER A 1 178 ? 6.083 18.401 6.465 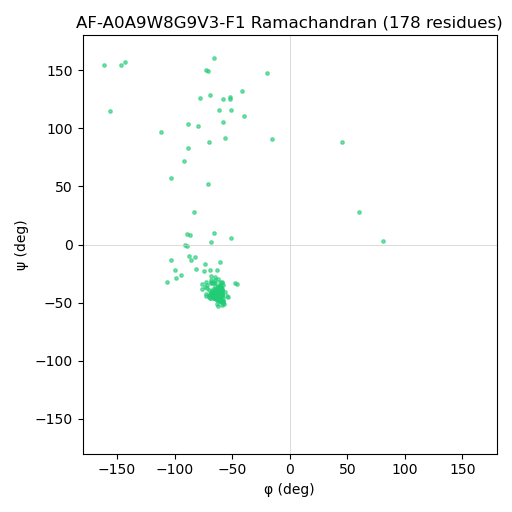1.00 81.38 178 SER A CA 1
ATOM 1377 C C . SER A 1 178 ? 7.401 18.273 5.683 1.00 81.38 178 SER A C 1
ATOM 1379 O O . SER A 1 178 ? 7.920 19.270 5.186 1.00 81.38 178 SER A O 1
ATOM 1381 N N . LYS A 1 179 ? 7.960 17.059 5.574 1.00 78.00 179 LYS A N 1
ATOM 1382 C CA . LYS A 1 179 ? 9.235 16.784 4.892 1.00 78.00 179 LYS A CA 1
ATOM 1383 C C . LYS A 1 179 ? 9.084 16.516 3.394 1.00 78.00 179 LYS A C 1
ATOM 1385 O O . LYS A 1 179 ? 10.105 16.412 2.711 1.00 78.00 179 LYS A O 1
ATOM 1390 N N . TYR A 1 180 ? 7.854 16.357 2.912 1.00 75.62 180 TYR A N 1
ATOM 1391 C CA . TYR A 1 180 ? 7.526 15.973 1.540 1.00 75.62 180 TYR A CA 1
ATOM 1392 C C . TYR A 1 180 ? 6.652 17.023 0.891 1.00 75.62 180 TYR A C 1
ATOM 1394 O O . TYR A 1 180 ? 6.704 17.155 -0.350 1.00 75.62 180 TYR A O 1
#

Radius of gyration: 18.06 Å; Cα contacts (8 Å, |Δi|>4): 154; chains: 1; bounding box: 48×55×38 Å

Nearest PDB structures (foldseek):
  6xr2-assembly2_F  TM=4.297E-01  e=8.334E-02  synthetic construct
  8e0n-assembly1_A  TM=4.721E-01  e=1.630E-01  synthetic construct
  3sf4-assembly2_B  TM=2.198E-01  e=6.881E-02  Homo sapiens
  3sf4-assembly3_C  TM=2.246E-01  e=1.223E-01  Homo sapiens
  5a7d-assembly4_D  TM=1.865E-01  e=5.960E-02  Drosophila melanogaster